Protein AF-A0A2P2IAF7-F1 (afdb_monomer)

Organism: NCBI:txid1518452

Solvent-accessible surface area (backbone atoms only — not comparable to full-atom values): 13213 Å² total; per-residue (Å²): 61,44,41,60,65,69,90,79,91,82,82,86,78,88,83,90,86,82,84,87,86,89,85,90,84,87,83,89,87,89,84,91,80,85,90,86,78,89,85,88,82,93,74,93,77,79,90,75,82,78,79,69,78,80,57,86,77,57,68,63,57,62,58,33,66,77,67,76,52,75,82,85,82,64,66,70,67,73,71,63,62,82,79,57,93,48,68,90,23,35,48,79,38,78,36,96,85,70,46,84,32,87,38,76,42,79,80,37,76,49,73,51,73,56,74,82,55,42,68,97,67,76,65,95,72,83,85,89,87,83,90,62,57,44,85,59,82,52,58,32,39,83,32,29,44,53,46,98,83,69,73,31,40,37,35,34,36,36,36,29,64,41,71,97,67,24,27,28,45,31,39,30,49,30,63,68,94,82,40,90,58,60,34,77,76,44,75,43,82,41,78,58,46,64,71,32,111

Structure (mmCIF, N/CA/C/O backbone):
data_AF-A0A2P2IAF7-F1
#
_entry.id   AF-A0A2P2IAF7-F1
#
loop_
_atom_site.group_PDB
_atom_site.id
_atom_site.type_symbol
_atom_site.label_atom_id
_atom_site.label_alt_id
_atom_site.label_comp_id
_atom_site.label_asym_id
_atom_site.label_entity_id
_atom_site.label_seq_id
_atom_site.pdbx_PDB_ins_code
_atom_site.Cartn_x
_atom_site.Cartn_y
_atom_site.Cartn_z
_atom_site.occupancy
_atom_site.B_iso_or_equiv
_atom_site.auth_seq_id
_atom_site.auth_comp_id
_atom_site.auth_asym_id
_atom_site.auth_atom_id
_atom_site.pdbx_PDB_model_num
ATOM 1 N N . MET A 1 1 ? 7.424 -7.779 -0.567 1.00 38.53 1 MET A N 1
ATOM 2 C CA . MET A 1 1 ? 6.513 -6.653 -0.299 1.00 38.53 1 MET A CA 1
ATOM 3 C C . MET A 1 1 ? 6.629 -6.288 1.162 1.00 38.53 1 MET A C 1
ATOM 5 O O . MET A 1 1 ? 6.253 -7.124 1.958 1.00 38.53 1 MET A O 1
ATOM 9 N N . LYS A 1 2 ? 7.240 -5.147 1.505 1.00 25.00 2 LYS A N 1
ATOM 10 C CA . LYS A 1 2 ? 7.490 -4.743 2.899 1.00 25.00 2 LYS A CA 1
ATOM 11 C C . LYS A 1 2 ? 6.385 -3.792 3.358 1.00 25.00 2 LYS A C 1
ATOM 13 O O . LYS A 1 2 ? 6.217 -2.734 2.761 1.00 25.00 2 LYS A O 1
ATOM 18 N N . PHE A 1 3 ? 5.675 -4.152 4.419 1.00 30.84 3 PHE A N 1
ATOM 19 C CA . PHE A 1 3 ? 4.911 -3.202 5.221 1.00 30.84 3 PHE A CA 1
ATOM 20 C C . PHE A 1 3 ? 5.805 -2.803 6.391 1.00 30.84 3 P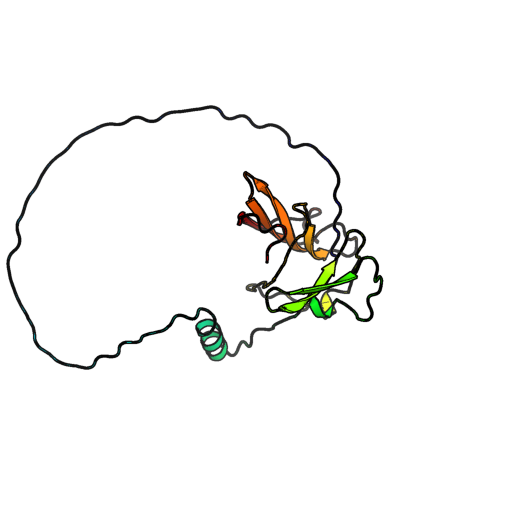HE A C 1
ATOM 22 O O . PHE A 1 3 ? 6.136 -3.639 7.224 1.00 30.84 3 PHE A O 1
ATOM 29 N N . GLN A 1 4 ? 6.258 -1.553 6.426 1.00 26.06 4 GLN A N 1
ATOM 30 C CA . GLN A 1 4 ? 6.946 -0.996 7.587 1.00 26.06 4 GLN A CA 1
ATOM 31 C C . GLN A 1 4 ? 6.105 0.170 8.093 1.00 26.06 4 GLN A C 1
ATOM 33 O O . GLN A 1 4 ? 5.994 1.197 7.429 1.00 26.06 4 GLN A O 1
ATOM 38 N N . VAL A 1 5 ? 5.497 -0.017 9.264 1.00 27.75 5 VAL A N 1
ATOM 39 C CA . VAL A 1 5 ? 4.946 1.076 10.065 1.00 27.75 5 VAL A CA 1
ATOM 40 C C . VAL A 1 5 ? 6.082 1.549 10.960 1.00 27.75 5 VAL A C 1
ATOM 42 O O . VAL A 1 5 ? 6.447 0.866 11.915 1.00 27.75 5 VAL A O 1
ATOM 45 N N . GLN A 1 6 ? 6.678 2.688 10.619 1.00 27.00 6 GLN A N 1
ATOM 46 C CA . GLN A 1 6 ? 7.620 3.381 11.489 1.00 27.00 6 GLN A CA 1
ATOM 47 C C . GLN A 1 6 ? 7.056 4.771 11.759 1.00 27.00 6 GLN A C 1
ATOM 49 O O . GLN A 1 6 ? 7.146 5.664 10.924 1.00 27.00 6 GLN A O 1
ATOM 54 N N . GLY A 1 7 ? 6.417 4.920 12.916 1.00 33.72 7 GLY A N 1
ATOM 55 C CA . GLY A 1 7 ? 6.108 6.228 13.472 1.00 33.72 7 GLY A CA 1
ATOM 56 C C . GLY A 1 7 ? 7.303 6.725 14.274 1.00 33.72 7 GLY A C 1
ATOM 57 O O . GLY A 1 7 ? 7.723 6.024 15.190 1.00 33.72 7 GLY A O 1
ATOM 58 N N . SER A 1 8 ? 7.826 7.901 13.917 1.00 30.00 8 SER A N 1
ATOM 59 C CA . SER A 1 8 ? 8.414 8.889 14.840 1.00 30.00 8 SER A CA 1
ATOM 60 C C . SER A 1 8 ? 9.016 10.079 14.073 1.00 30.00 8 SER A C 1
ATOM 62 O O . SER A 1 8 ? 9.917 9.886 13.260 1.00 30.00 8 SER A O 1
ATOM 64 N N . ASP A 1 9 ? 8.496 11.267 14.398 1.00 27.95 9 ASP A N 1
ATOM 65 C CA . ASP A 1 9 ? 9.131 12.589 14.551 1.00 27.95 9 ASP A CA 1
ATOM 66 C C . ASP A 1 9 ? 10.034 13.182 13.452 1.00 27.95 9 ASP A C 1
ATOM 68 O O . ASP A 1 9 ? 11.153 12.725 13.249 1.00 27.95 9 ASP A O 1
ATOM 72 N N . LEU A 1 10 ? 9.584 14.307 12.859 1.00 32.97 10 LEU A N 1
ATOM 73 C CA . LEU A 1 10 ? 10.341 15.564 12.642 1.00 32.97 10 LEU A CA 1
ATOM 74 C C . LEU A 1 10 ? 9.414 16.685 12.081 1.00 32.97 10 LEU A C 1
ATOM 76 O O . LEU A 1 10 ? 8.370 16.377 11.504 1.00 32.97 10 LEU A O 1
ATOM 80 N N . PRO A 1 11 ? 9.739 17.979 12.303 1.00 29.17 11 PRO A N 1
ATOM 81 C CA . PRO A 1 11 ? 8.788 19.093 12.288 1.00 29.17 11 PRO A CA 1
ATOM 82 C C . PRO A 1 11 ? 8.553 19.687 10.893 1.00 29.17 11 PRO A C 1
ATOM 84 O O . PRO A 1 11 ? 9.487 19.854 10.108 1.00 29.17 11 PRO A O 1
ATOM 87 N N . CYS A 1 12 ? 7.309 20.087 10.619 1.00 26.80 12 CYS A N 1
ATOM 88 C CA . CYS A 1 12 ? 6.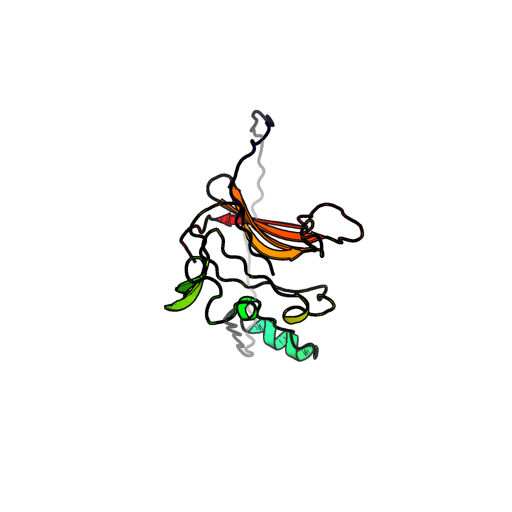963 20.881 9.442 1.00 26.80 12 CYS A CA 1
ATOM 89 C C . CYS A 1 12 ? 7.568 22.287 9.555 1.00 26.80 12 CYS A C 1
ATOM 91 O O . CYS A 1 12 ? 7.329 23.004 10.529 1.00 26.80 12 CYS A O 1
ATOM 93 N N . ALA A 1 13 ? 8.343 22.668 8.542 1.00 28.22 13 ALA A N 1
ATOM 94 C CA . ALA A 1 13 ? 8.801 24.029 8.337 1.00 28.22 13 ALA A CA 1
ATOM 95 C C . ALA A 1 13 ? 7.698 24.883 7.686 1.00 28.22 13 ALA A C 1
ATOM 97 O O . ALA A 1 13 ? 6.996 24.445 6.780 1.00 28.22 13 ALA A O 1
ATOM 98 N N . VAL A 1 14 ? 7.600 26.090 8.236 1.00 28.97 14 VAL A N 1
ATOM 99 C CA . VAL A 1 14 ? 7.005 27.356 7.789 1.00 28.97 14 VAL A CA 1
ATOM 100 C C . VAL A 1 14 ? 6.835 27.520 6.272 1.00 28.97 14 VAL A C 1
ATOM 102 O O . VAL A 1 14 ? 7.815 27.404 5.546 1.00 28.97 14 VAL A O 1
ATOM 105 N N . GLU A 1 15 ? 5.653 27.975 5.840 1.00 29.28 15 GLU A N 1
ATOM 106 C CA . GLU A 1 15 ? 5.563 29.032 4.823 1.00 29.28 15 GLU A CA 1
ATOM 107 C C . GLU A 1 15 ? 4.284 29.874 4.980 1.00 29.28 15 GLU A C 1
ATOM 109 O O . GLU A 1 15 ? 3.166 29.367 5.074 1.00 29.28 15 GLU A O 1
ATOM 114 N N . ASP A 1 16 ? 4.507 31.186 5.064 1.00 26.70 16 ASP A N 1
ATOM 115 C CA . ASP A 1 16 ? 3.534 32.268 5.137 1.00 26.70 16 ASP A CA 1
ATOM 116 C C . ASP A 1 16 ? 2.756 32.429 3.820 1.00 26.70 16 ASP A C 1
ATOM 118 O O . ASP A 1 16 ? 3.347 32.450 2.741 1.00 26.70 16 ASP A O 1
ATOM 122 N N . SER A 1 17 ? 1.451 32.712 3.891 1.00 27.80 17 SER A N 1
ATOM 123 C CA . SER A 1 17 ? 0.837 33.673 2.963 1.00 27.80 17 SER A CA 1
ATOM 124 C C . SER A 1 17 ? -0.483 34.232 3.481 1.00 27.80 17 SER A C 1
ATOM 126 O O . SER A 1 17 ? -1.422 33.526 3.841 1.00 27.80 17 SER A O 1
ATOM 128 N N . VAL A 1 18 ? -0.505 35.560 3.509 1.00 32.12 18 VAL A N 1
ATOM 129 C CA . VAL A 1 18 ? -1.528 36.450 4.044 1.00 32.12 18 VAL A CA 1
ATOM 130 C C . VAL A 1 18 ? -2.399 36.994 2.901 1.00 32.12 18 VAL A C 1
ATOM 132 O O . VAL A 1 18 ? -1.878 37.496 1.915 1.00 32.12 18 VAL A O 1
ATOM 135 N N . ALA A 1 19 ? -3.716 36.925 3.122 1.00 28.75 19 ALA A N 1
ATOM 136 C CA . ALA A 1 19 ? -4.804 37.856 2.769 1.00 28.75 19 ALA A CA 1
ATOM 137 C C . ALA A 1 19 ? -5.064 38.380 1.332 1.00 28.75 19 ALA A C 1
ATOM 139 O O . ALA A 1 19 ? -4.238 39.046 0.721 1.00 28.75 19 ALA A O 1
ATOM 140 N N . GLY A 1 20 ? -6.365 38.317 0.980 1.00 26.05 20 GLY A N 1
ATOM 141 C CA . GLY A 1 20 ? -7.144 39.379 0.303 1.00 26.05 20 GLY A CA 1
ATOM 142 C C . GLY A 1 20 ? -7.052 39.402 -1.233 1.00 26.05 20 GLY A C 1
ATOM 143 O O . GLY A 1 20 ? -6.013 39.104 -1.788 1.00 26.05 20 GLY A O 1
ATOM 144 N N . ILE A 1 21 ? -8.067 39.756 -2.034 1.00 32.53 21 ILE A N 1
ATOM 145 C CA . ILE A 1 21 ? -9.169 40.726 -1.893 1.00 32.53 21 ILE A CA 1
ATOM 146 C C . ILE A 1 21 ? -10.283 40.356 -2.910 1.00 32.53 21 ILE A C 1
ATOM 148 O O . ILE A 1 21 ? -9.987 39.947 -4.030 1.00 32.53 21 ILE A O 1
ATOM 152 N N . CYS A 1 22 ? -11.558 40.554 -2.544 1.00 28.44 22 CYS A N 1
ATOM 153 C CA . CYS A 1 22 ? -12.725 40.592 -3.447 1.00 28.44 22 CYS A CA 1
ATOM 154 C C . CYS A 1 22 ? -13.140 42.050 -3.744 1.00 28.44 22 CYS A C 1
ATOM 156 O O . CYS A 1 22 ? -13.135 42.858 -2.817 1.00 28.44 22 CYS A O 1
ATOM 158 N N . SER A 1 23 ? -13.562 42.355 -4.982 1.00 32.16 23 SER A N 1
ATOM 159 C CA . SER A 1 23 ? -14.607 43.337 -5.406 1.00 32.16 23 SER A CA 1
ATOM 160 C C . SER A 1 23 ? -14.525 43.508 -6.936 1.00 32.16 23 SER A C 1
ATOM 162 O O . SER A 1 23 ? -13.439 43.737 -7.454 1.00 32.16 23 SER A O 1
ATOM 164 N N . ASP A 1 24 ? -15.536 43.153 -7.734 1.00 30.17 24 ASP A N 1
ATOM 165 C CA . ASP A 1 24 ? -16.850 43.786 -7.993 1.00 30.17 24 ASP A CA 1
ATOM 166 C C . ASP A 1 24 ? -16.790 44.906 -9.051 1.00 30.17 24 ASP A C 1
ATOM 168 O O . ASP A 1 24 ? -16.155 45.926 -8.807 1.00 30.17 24 ASP A O 1
ATOM 172 N N . HIS A 1 25 ? -17.465 44.716 -10.199 1.00 33.44 25 HIS A N 1
ATOM 173 C CA . HIS A 1 25 ? -18.186 45.756 -10.962 1.00 33.44 25 HIS A CA 1
ATOM 174 C C . HIS A 1 25 ? -18.788 45.230 -12.287 1.00 33.44 25 HIS A C 1
ATOM 176 O O . HIS A 1 25 ? -18.071 44.903 -13.228 1.00 33.44 25 HIS A O 1
ATOM 182 N N . GLY A 1 26 ? -20.120 45.318 -12.408 1.00 28.97 26 GLY A N 1
ATOM 183 C CA . GLY A 1 26 ? -20.696 46.256 -13.382 1.00 28.97 26 GLY A CA 1
ATOM 184 C C . GLY A 1 26 ? -21.366 45.756 -14.681 1.00 28.97 26 GLY A C 1
ATOM 185 O O . GLY A 1 26 ? -20.714 45.564 -15.696 1.00 28.97 26 GLY A O 1
ATOM 186 N N . ILE A 1 27 ? -22.708 45.815 -14.663 1.00 36.50 27 ILE A N 1
ATOM 187 C CA . ILE A 1 27 ? -23.621 46.385 -15.691 1.00 36.50 27 ILE A CA 1
ATOM 188 C C . ILE A 1 27 ? -23.966 45.582 -16.979 1.00 36.50 27 ILE A C 1
ATOM 190 O O . ILE A 1 27 ? -23.289 45.633 -17.995 1.00 36.50 27 ILE A O 1
ATOM 194 N N . ASN A 1 28 ? -25.160 44.966 -16.941 1.00 29.64 28 ASN A N 1
ATOM 195 C CA . ASN A 1 28 ? -26.377 45.281 -1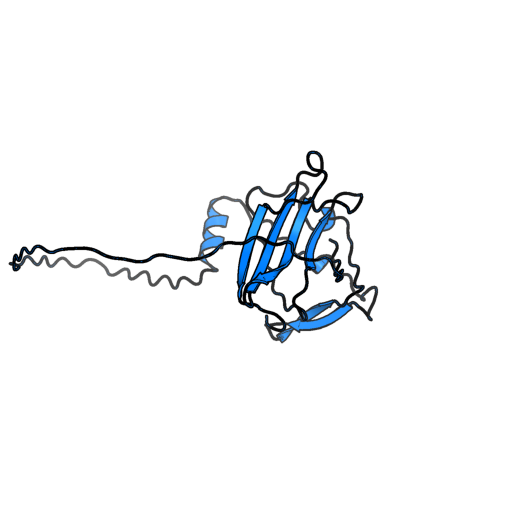7.729 1.00 29.64 28 ASN A CA 1
ATOM 196 C C . ASN A 1 28 ? -26.262 45.537 -19.259 1.00 29.64 28 ASN A C 1
ATOM 198 O O . ASN A 1 28 ? -25.784 46.592 -19.655 1.00 29.64 28 ASN A O 1
ATOM 202 N N . ASN A 1 29 ? -26.903 44.711 -20.109 1.00 33.19 29 ASN A N 1
ATOM 203 C CA . ASN A 1 29 ? -28.023 45.174 -20.954 1.00 33.19 29 ASN A CA 1
ATOM 204 C C . ASN A 1 29 ? -28.815 44.028 -21.624 1.00 33.19 29 ASN A C 1
ATOM 206 O O . ASN A 1 29 ? -28.302 42.990 -22.027 1.00 33.19 29 ASN A O 1
ATOM 210 N N . SER A 1 30 ? -30.104 44.304 -21.742 1.00 36.88 30 SER A N 1
ATOM 211 C CA . SER A 1 30 ? -31.234 43.542 -22.256 1.00 36.88 30 SER A CA 1
ATOM 212 C C . SER A 1 30 ? -31.209 43.159 -23.746 1.00 36.88 30 SER A C 1
ATOM 214 O O . SER A 1 30 ? -30.749 43.920 -24.593 1.00 36.88 30 SER A O 1
ATOM 216 N N . SER A 1 31 ? -31.868 42.040 -24.088 1.00 39.47 31 SER A N 1
ATOM 217 C CA . SER A 1 31 ? -32.717 41.934 -25.290 1.00 39.47 31 SER A CA 1
ATOM 218 C C . SER A 1 31 ? -33.668 40.734 -25.222 1.00 39.47 31 SER A C 1
ATOM 220 O O . SER A 1 31 ? -33.267 39.575 -25.271 1.00 39.47 31 SER A O 1
ATOM 222 N N . ARG A 1 32 ? -34.969 41.038 -25.128 1.00 40.34 32 ARG A N 1
ATOM 223 C CA . ARG A 1 32 ? -36.086 40.096 -25.278 1.00 40.34 32 ARG A CA 1
ATOM 224 C C . ARG A 1 32 ? -36.275 39.741 -26.758 1.00 40.34 32 ARG A C 1
ATOM 226 O O . ARG A 1 32 ? -36.428 40.648 -27.571 1.00 40.34 32 ARG A O 1
ATOM 233 N N . ARG A 1 33 ? -36.458 38.457 -27.085 1.00 40.69 33 ARG A N 1
ATOM 234 C CA . ARG A 1 33 ? -37.357 38.019 -28.173 1.00 40.69 33 ARG A CA 1
ATOM 235 C C . ARG A 1 33 ? -38.153 36.796 -27.712 1.00 40.69 33 ARG A C 1
ATOM 237 O O . ARG A 1 33 ? -37.586 35.828 -27.222 1.00 40.69 33 ARG A O 1
ATOM 244 N N . LYS A 1 34 ? -39.482 36.902 -27.813 1.00 40.66 34 LYS A N 1
ATOM 245 C CA . LYS A 1 34 ? -40.474 35.855 -27.511 1.00 40.66 34 LYS A CA 1
ATOM 246 C C . LYS A 1 34 ? -40.553 34.829 -28.664 1.00 40.66 34 LYS A C 1
ATOM 248 O O . LYS A 1 34 ? -40.170 35.175 -29.780 1.00 40.66 34 LYS A O 1
ATOM 253 N N . PRO A 1 35 ? -41.080 33.614 -28.416 1.00 42.62 35 PRO A N 1
ATOM 254 C CA . PRO A 1 35 ? -41.017 32.484 -29.339 1.00 42.62 35 PRO A CA 1
ATOM 255 C C . PRO A 1 35 ? -42.255 32.360 -30.246 1.00 42.62 35 PRO A C 1
ATOM 257 O O . PRO A 1 35 ? -43.355 32.776 -29.890 1.00 42.62 35 PRO A O 1
ATOM 260 N N . SER A 1 36 ? -42.070 31.707 -31.392 1.00 37.97 36 SER A N 1
ATOM 261 C CA . SER A 1 36 ? -43.106 31.143 -32.273 1.00 37.97 36 SER A CA 1
ATOM 262 C C . SER A 1 36 ? -42.407 30.129 -33.180 1.00 37.97 36 SER A C 1
ATOM 264 O O . SER A 1 36 ? -41.270 30.377 -33.559 1.00 37.97 36 SER A O 1
ATOM 266 N N . SER A 1 37 ? -42.961 29.038 -33.678 1.00 37.91 37 SER A N 1
ATOM 267 C CA . SER A 1 37 ? -44.186 28.271 -33.492 1.00 37.91 37 SER A CA 1
ATOM 268 C C . SER A 1 37 ? -43.936 27.032 -34.364 1.00 37.91 37 SER A C 1
ATOM 270 O O . SER A 1 37 ? -43.465 27.175 -35.489 1.00 37.91 37 SER A O 1
ATOM 272 N N . ASN A 1 38 ? -44.232 25.858 -33.812 1.00 33.94 38 ASN A N 1
ATOM 273 C CA . ASN A 1 38 ? -44.597 24.598 -34.461 1.00 33.94 38 ASN A CA 1
ATOM 274 C C . ASN A 1 38 ? -43.837 24.103 -35.703 1.00 33.94 38 ASN A C 1
ATOM 276 O O . ASN A 1 38 ? -43.974 24.648 -36.794 1.00 33.94 38 ASN A O 1
ATOM 280 N N . ARG A 1 39 ? -43.305 22.876 -35.588 1.00 39.06 39 ARG A N 1
ATOM 281 C CA . ARG A 1 39 ? -43.686 21.789 -36.505 1.00 39.06 39 ARG A CA 1
ATOM 282 C C . ARG A 1 39 ? -43.356 20.407 -35.940 1.00 39.06 39 ARG A C 1
ATOM 284 O O . ARG A 1 39 ? -42.209 20.067 -35.688 1.00 39.06 39 ARG A O 1
ATOM 291 N N . ILE A 1 40 ? -44.430 19.651 -35.746 1.00 48.34 40 ILE A N 1
ATOM 292 C CA . ILE A 1 40 ? -44.495 18.266 -35.294 1.00 48.34 40 ILE A CA 1
ATOM 293 C C . ILE A 1 40 ? -44.337 17.373 -36.532 1.00 48.34 40 ILE A C 1
ATOM 295 O O . ILE A 1 40 ? -45.084 17.549 -37.494 1.00 48.34 40 ILE A O 1
ATOM 299 N N . TYR A 1 41 ? -43.415 16.410 -36.500 1.00 44.16 41 TYR A N 1
ATOM 300 C CA . TYR A 1 41 ? -43.406 15.276 -37.425 1.00 44.16 41 TYR A CA 1
ATOM 301 C C . TYR A 1 41 ? -43.665 14.000 -36.624 1.00 44.16 41 TYR A C 1
ATOM 303 O O . TYR A 1 41 ? -42.879 13.625 -35.759 1.00 44.16 41 TYR A O 1
ATOM 311 N N . TRP A 1 42 ? -44.801 13.364 -36.905 1.00 40.19 42 TRP A N 1
ATOM 312 C CA . TRP A 1 42 ? -45.145 12.029 -36.433 1.00 40.19 42 TRP A CA 1
ATOM 313 C C . TRP A 1 42 ? -44.483 11.007 -37.356 1.00 40.19 42 TRP A C 1
ATOM 315 O O . TRP A 1 42 ? -44.829 10.915 -38.531 1.00 40.19 42 TRP A O 1
ATOM 325 N N . GLY A 1 43 ? -43.539 10.241 -36.821 1.00 37.03 43 GLY A N 1
ATOM 326 C CA . GLY A 1 43 ? -42.928 9.100 -37.490 1.00 37.03 43 GLY A CA 1
ATOM 327 C C . GLY A 1 43 ? -42.467 8.112 -36.433 1.00 37.03 43 GLY A C 1
ATOM 328 O O . GLY A 1 43 ? -41.398 8.272 -35.857 1.00 37.03 43 GLY A O 1
ATOM 329 N N . SER A 1 44 ? -43.318 7.132 -36.134 1.00 49.22 44 SER A N 1
ATOM 330 C CA . SER A 1 44 ? -42.975 5.989 -35.287 1.00 49.22 44 SER A CA 1
ATOM 331 C C . SER A 1 44 ? -41.798 5.224 -35.884 1.00 49.22 44 SER A C 1
ATOM 333 O O . SER A 1 44 ? -41.925 4.713 -36.993 1.00 49.22 44 SER A O 1
ATOM 335 N N . LEU A 1 45 ? -40.718 5.048 -35.123 1.00 42.19 45 LEU A N 1
ATOM 336 C CA . LEU A 1 45 ? -39.924 3.825 -35.197 1.00 42.19 45 LEU A CA 1
ATOM 337 C C . LEU A 1 45 ? -39.137 3.615 -33.895 1.00 42.19 45 LEU A C 1
ATOM 339 O O . LEU A 1 45 ? -38.228 4.370 -33.574 1.00 42.19 45 LEU A O 1
ATOM 343 N N . LEU A 1 46 ? -39.540 2.571 -33.172 1.00 41.00 46 LEU A N 1
ATOM 344 C CA . LEU A 1 46 ? -38.746 1.766 -32.241 1.00 41.00 46 LEU A CA 1
ATOM 345 C C . LEU A 1 46 ? -37.907 2.495 -31.178 1.00 41.00 46 LEU A C 1
ATOM 347 O O . LEU A 1 46 ? -36.726 2.791 -31.319 1.00 41.00 46 LEU A O 1
ATOM 351 N N . LEU A 1 47 ? -38.566 2.616 -30.030 1.00 38.50 47 LEU A N 1
ATOM 352 C CA . LEU A 1 47 ? -38.022 2.508 -28.684 1.00 38.50 47 LEU A CA 1
ATOM 353 C C . LEU A 1 47 ? -36.931 1.412 -28.587 1.00 38.50 47 LEU A C 1
ATOM 355 O O . LEU A 1 47 ? -37.249 0.231 -28.479 1.00 38.50 47 LEU A O 1
ATOM 359 N N . ILE A 1 48 ? -35.655 1.796 -28.555 1.00 41.75 48 ILE A N 1
ATOM 360 C CA . ILE A 1 48 ? -34.648 1.058 -27.782 1.00 41.75 48 ILE A CA 1
ATOM 361 C C . ILE A 1 48 ? -34.229 1.992 -26.658 1.00 41.75 48 ILE A C 1
ATOM 363 O O . ILE A 1 48 ? -33.300 2.788 -26.770 1.00 41.75 48 ILE A O 1
ATOM 367 N N . ILE A 1 49 ? -34.982 1.917 -25.564 1.00 42.34 49 ILE A N 1
ATOM 368 C CA . ILE A 1 49 ? -34.484 2.341 -24.267 1.00 42.34 49 ILE A CA 1
ATOM 369 C C . ILE A 1 49 ? -33.361 1.353 -23.926 1.00 42.34 49 ILE A C 1
ATOM 371 O O . ILE A 1 49 ? -33.616 0.265 -23.418 1.00 42.34 49 ILE A O 1
ATOM 375 N N . MET A 1 50 ? -32.115 1.715 -24.232 1.00 41.72 50 MET A N 1
ATOM 376 C CA . MET A 1 50 ? -30.969 1.145 -23.531 1.00 41.72 50 MET A CA 1
ATOM 377 C C . MET A 1 50 ? -30.977 1.774 -22.137 1.00 41.72 50 MET A C 1
ATOM 379 O O . MET A 1 50 ? -30.315 2.779 -21.886 1.00 41.72 50 MET A O 1
ATOM 383 N N . ILE A 1 51 ? -31.766 1.203 -21.224 1.00 47.62 51 ILE A N 1
ATOM 384 C CA . ILE A 1 51 ? -31.437 1.278 -19.800 1.00 47.62 51 ILE A CA 1
ATOM 385 C C . ILE A 1 51 ? -30.177 0.426 -19.657 1.00 47.62 51 ILE A C 1
ATOM 387 O O . ILE A 1 51 ? -30.230 -0.767 -19.380 1.00 47.62 51 ILE A O 1
ATOM 391 N N . GLY A 1 52 ? -29.029 1.039 -19.933 1.00 45.59 52 GLY A N 1
ATOM 392 C CA . GLY A 1 52 ? -27.776 0.584 -19.371 1.00 45.59 52 GLY A CA 1
ATOM 393 C C . GLY A 1 52 ? -27.812 1.004 -17.915 1.00 45.59 52 GLY A C 1
ATOM 394 O O . GLY A 1 52 ? -27.568 2.166 -17.594 1.00 45.59 52 GLY A O 1
ATOM 395 N N . THR A 1 53 ? -28.174 0.090 -17.019 1.00 46.06 53 THR A N 1
ATOM 396 C CA . THR A 1 53 ? -27.730 0.237 -15.637 1.00 46.06 53 THR A CA 1
ATOM 397 C C . THR A 1 53 ? -26.214 0.172 -15.701 1.00 46.06 53 THR A C 1
ATOM 399 O O . THR A 1 53 ? -25.656 -0.911 -15.866 1.00 46.06 53 THR A O 1
ATOM 402 N N . ALA A 1 54 ? -25.557 1.330 -15.642 1.00 46.03 54 ALA A N 1
ATOM 403 C CA . ALA A 1 54 ? -24.121 1.419 -15.460 1.00 46.03 54 ALA A CA 1
ATOM 404 C C . ALA A 1 54 ? -23.796 0.900 -14.054 1.00 46.03 54 ALA A C 1
ATOM 406 O O . ALA A 1 54 ? -23.543 1.656 -13.120 1.00 46.03 54 ALA A O 1
ATOM 407 N N . ASN A 1 55 ? -23.832 -0.419 -13.891 1.00 51.09 55 ASN A N 1
ATOM 408 C CA . ASN A 1 55 ? -23.023 -1.066 -12.887 1.00 51.09 55 ASN A CA 1
ATOM 409 C C . ASN A 1 55 ? -21.612 -0.986 -13.459 1.00 51.09 55 ASN A C 1
ATOM 411 O O . ASN A 1 55 ? -21.252 -1.762 -14.346 1.00 51.09 55 ASN A O 1
ATOM 415 N N . ALA A 1 56 ? -20.846 -0.001 -12.984 1.00 47.78 56 ALA A N 1
ATOM 416 C CA . ALA A 1 56 ? -19.499 0.364 -13.437 1.00 47.78 56 ALA A CA 1
ATOM 417 C C . ALA A 1 56 ? -18.452 -0.777 -13.374 1.00 47.78 56 ALA A C 1
ATOM 419 O O . ALA A 1 56 ? -17.269 -0.552 -13.597 1.00 47.78 56 ALA A O 1
ATOM 420 N N . THR A 1 57 ? -18.877 -2.002 -13.070 1.00 50.22 57 THR A N 1
ATOM 421 C CA . THR A 1 57 ? -18.073 -3.218 -12.979 1.00 50.22 57 THR A CA 1
ATOM 422 C C . THR A 1 57 ? -18.210 -4.140 -14.195 1.00 50.22 57 THR A C 1
ATOM 424 O O . THR A 1 57 ? -17.388 -5.036 -14.349 1.00 50.22 57 THR A O 1
ATOM 427 N N . THR A 1 58 ? -19.201 -3.941 -15.074 1.00 48.12 58 THR A N 1
ATOM 428 C CA . THR A 1 58 ? -19.468 -4.868 -16.200 1.00 48.12 58 THR A CA 1
ATOM 429 C C . THR A 1 58 ? -18.934 -4.399 -17.560 1.00 48.12 58 THR A C 1
ATOM 431 O O . THR A 1 58 ? -18.517 -5.234 -18.358 1.00 48.12 58 THR A O 1
ATOM 434 N N . ASP A 1 59 ? -18.807 -3.089 -17.793 1.00 49.66 59 ASP A N 1
ATOM 435 C CA . ASP A 1 59 ? -18.354 -2.539 -19.087 1.00 49.66 59 ASP A CA 1
ATOM 436 C C . ASP A 1 59 ? -16.844 -2.703 -19.360 1.00 49.66 59 ASP A C 1
ATOM 438 O O . ASP A 1 59 ? -16.405 -2.688 -20.509 1.00 49.66 59 ASP A O 1
ATOM 442 N N . LEU A 1 60 ? -16.018 -2.881 -18.323 1.00 55.25 60 LEU A N 1
ATOM 443 C CA . LEU A 1 60 ? -14.563 -3.017 -18.491 1.00 55.25 60 LEU A CA 1
ATOM 444 C C . LEU A 1 60 ? -14.151 -4.421 -18.962 1.00 55.25 60 LEU A C 1
ATOM 446 O O . LEU A 1 60 ? -13.174 -4.566 -19.698 1.00 55.25 60 LEU A O 1
ATOM 450 N N . GLN A 1 61 ? -14.918 -5.446 -18.586 1.00 54.16 61 GLN A N 1
ATOM 451 C CA . GLN A 1 61 ? -14.633 -6.838 -18.940 1.00 54.16 61 GLN A CA 1
ATOM 452 C C . GLN A 1 61 ? -14.939 -7.125 -20.421 1.00 54.16 61 GLN A C 1
ATOM 454 O O . GLN A 1 61 ? -14.209 -7.870 -21.076 1.00 54.16 61 GLN A O 1
ATOM 459 N N . GLU A 1 62 ? -15.987 -6.507 -20.975 1.00 52.31 62 GLU A N 1
ATOM 460 C CA . GLU A 1 62 ? -16.397 -6.705 -22.373 1.00 52.31 62 GLU A CA 1
ATOM 461 C C . GLU A 1 62 ? -15.466 -5.978 -23.363 1.00 52.31 62 GLU A C 1
ATOM 463 O O . GLU A 1 62 ? -15.186 -6.483 -24.451 1.00 52.31 62 GLU A O 1
ATOM 468 N N . LEU A 1 63 ? -14.863 -4.857 -22.943 1.00 52.44 63 LEU A N 1
ATOM 469 C CA . LEU A 1 63 ? -13.793 -4.184 -23.690 1.00 52.44 63 LEU A CA 1
ATOM 470 C C . LEU A 1 63 ? -12.471 -4.974 -23.680 1.00 52.44 63 LEU A C 1
ATOM 472 O O . LEU A 1 63 ? -11.757 -4.981 -24.685 1.00 52.44 63 LEU A O 1
ATOM 476 N N . ALA A 1 64 ? -12.148 -5.675 -22.587 1.00 53.06 64 ALA A N 1
ATOM 477 C CA . ALA A 1 64 ? -10.947 -6.511 -22.499 1.00 53.06 64 ALA A CA 1
ATOM 478 C C . ALA A 1 64 ? -11.018 -7.723 -23.449 1.00 53.06 64 ALA A C 1
ATOM 480 O O . ALA A 1 64 ? -10.050 -8.026 -24.153 1.00 53.06 64 ALA A O 1
ATOM 481 N N . LEU A 1 65 ? -12.194 -8.350 -23.568 1.00 53.09 65 LEU A N 1
ATOM 482 C CA . LEU A 1 65 ? -12.406 -9.507 -24.444 1.00 53.09 65 LEU A CA 1
ATOM 483 C C . LEU A 1 65 ? -12.276 -9.168 -25.944 1.00 53.09 65 LEU A C 1
ATOM 485 O O . LEU A 1 65 ? -11.890 -10.025 -26.737 1.00 53.09 65 LEU A O 1
ATOM 489 N N . GLY A 1 66 ? -12.530 -7.913 -26.335 1.00 54.88 66 GLY A N 1
ATOM 490 C CA . GLY A 1 66 ? -12.384 -7.434 -27.717 1.00 54.88 66 GLY A CA 1
ATOM 491 C C . GLY A 1 66 ? -10.937 -7.190 -28.171 1.00 54.88 66 GLY A C 1
ATOM 492 O O . GLY A 1 66 ? -10.684 -7.072 -29.369 1.00 54.88 66 GLY A O 1
ATOM 493 N N . THR A 1 67 ? -9.978 -7.134 -27.240 1.00 60.16 67 THR A N 1
ATOM 494 C CA . THR A 1 67 ? -8.554 -6.875 -27.541 1.00 60.16 67 THR A CA 1
ATOM 495 C C . THR A 1 67 ? -7.676 -8.125 -27.485 1.00 60.16 67 THR A C 1
ATOM 497 O O . THR A 1 67 ? -6.505 -8.068 -27.857 1.00 60.16 67 THR A O 1
ATOM 500 N N . GLY A 1 68 ? -8.212 -9.256 -27.011 1.00 54.97 68 GLY A N 1
ATOM 501 C CA . GLY A 1 68 ? -7.428 -10.466 -26.739 1.00 54.97 68 GLY A CA 1
ATOM 502 C C . GLY A 1 68 ? -6.422 -10.314 -25.588 1.00 54.97 68 GLY A C 1
ATOM 503 O O . GLY A 1 68 ? -5.656 -11.241 -25.331 1.00 54.97 68 GLY A O 1
ATOM 504 N N . ILE A 1 69 ? -6.416 -9.173 -24.889 1.00 56.09 69 ILE A N 1
ATOM 505 C CA . ILE A 1 69 ? -5.611 -8.936 -23.691 1.00 56.09 69 ILE A CA 1
ATOM 506 C C . ILE A 1 69 ? -6.457 -9.361 -22.492 1.00 56.09 69 ILE A C 1
ATOM 508 O O . ILE A 1 69 ? -7.350 -8.634 -22.063 1.00 56.09 69 ILE A O 1
ATOM 512 N N . ILE A 1 70 ? -6.189 -10.550 -21.956 1.00 60.56 70 ILE A N 1
ATOM 513 C CA . ILE A 1 70 ? -6.724 -10.935 -20.647 1.00 60.56 70 ILE A CA 1
ATOM 514 C C . ILE A 1 70 ? -5.957 -10.119 -19.593 1.00 60.56 70 ILE A C 1
ATOM 516 O O . ILE A 1 70 ? -4.724 -10.175 -19.599 1.00 60.56 70 ILE A O 1
ATOM 520 N N . PRO A 1 71 ? -6.637 -9.350 -18.721 1.00 63.97 71 PRO A N 1
ATOM 521 C CA . PRO A 1 71 ? -5.983 -8.656 -17.619 1.00 63.97 71 PRO A CA 1
ATOM 522 C C . PRO A 1 71 ? -5.215 -9.656 -16.752 1.00 63.97 71 PRO A C 1
ATOM 524 O O . PRO A 1 71 ? -5.755 -10.682 -16.335 1.00 63.97 71 PRO A O 1
ATOM 527 N N . GLU A 1 72 ? -3.931 -9.388 -16.521 1.00 79.62 72 GLU A N 1
ATOM 528 C CA . GLU A 1 72 ? -3.115 -10.189 -15.615 1.00 79.62 72 GLU A CA 1
ATOM 529 C C . GLU A 1 72 ? -3.391 -9.738 -14.179 1.00 79.62 72 GLU A C 1
ATOM 531 O O . GLU A 1 72 ? -2.718 -8.854 -13.647 1.00 79.62 72 GLU A O 1
ATOM 536 N N . ASP A 1 73 ? -4.400 -10.344 -13.560 1.00 84.50 73 ASP A N 1
ATOM 537 C CA . ASP A 1 73 ? -4.715 -10.086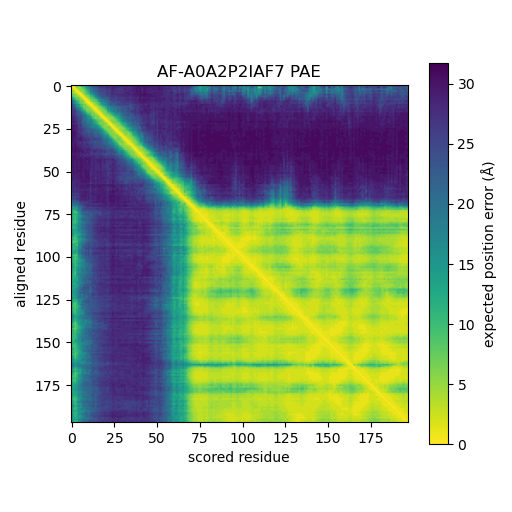 -12.161 1.00 84.50 73 ASP A CA 1
ATOM 538 C C . ASP A 1 73 ? -3.682 -10.768 -11.252 1.00 84.50 73 ASP A C 1
ATOM 540 O O . ASP A 1 73 ? -3.262 -11.915 -11.465 1.00 84.50 73 ASP A O 1
ATOM 544 N N . ARG A 1 74 ? -3.227 -10.030 -10.238 1.00 87.62 74 ARG A N 1
ATOM 545 C CA . ARG A 1 74 ? -2.235 -10.478 -9.258 1.00 87.62 74 ARG A CA 1
ATOM 546 C C . ARG A 1 74 ? -2.705 -10.112 -7.860 1.00 87.62 74 ARG A C 1
ATOM 548 O O . ARG A 1 74 ? -2.839 -8.930 -7.548 1.00 87.62 74 ARG A O 1
ATOM 555 N N . ASP A 1 75 ? -2.931 -11.124 -7.028 1.00 89.81 75 ASP A N 1
ATOM 556 C CA . ASP A 1 75 ? -3.306 -10.927 -5.632 1.00 89.81 75 ASP A CA 1
ATOM 557 C C . ASP A 1 75 ? -2.055 -10.834 -4.748 1.00 89.81 75 ASP A C 1
ATOM 559 O O . ASP A 1 75 ? -1.302 -11.790 -4.567 1.00 89.81 75 ASP A O 1
ATOM 563 N N . LEU A 1 76 ? -1.821 -9.651 -4.183 1.00 91.44 76 LEU A N 1
ATOM 564 C CA . LEU A 1 76 ? -0.681 -9.407 -3.301 1.00 91.44 76 LEU A CA 1
ATOM 565 C C . LEU A 1 76 ? -0.878 -9.988 -1.893 1.00 91.44 76 LEU A C 1
ATOM 567 O O . LEU A 1 76 ? 0.094 -10.079 -1.139 1.00 91.44 76 LEU A O 1
ATOM 571 N N . LEU A 1 77 ? -2.099 -10.393 -1.528 1.00 90.38 77 LEU A N 1
ATOM 572 C CA . LEU A 1 77 ? -2.372 -11.059 -0.255 1.00 90.38 77 LEU A CA 1
ATOM 573 C C . LEU A 1 77 ? -1.815 -12.484 -0.215 1.00 90.38 77 LEU A C 1
ATOM 575 O O . LEU A 1 77 ? -1.549 -12.986 0.875 1.00 90.38 77 LEU A O 1
ATOM 579 N N . GLU A 1 78 ? -1.523 -13.100 -1.366 1.00 89.12 78 GLU A N 1
ATOM 580 C CA . GLU A 1 78 ? -0.822 -14.392 -1.441 1.00 89.12 78 GLU A CA 1
ATOM 581 C C . GLU A 1 78 ? 0.583 -14.344 -0.812 1.00 89.12 78 GLU A C 1
ATOM 583 O O . GLU A 1 78 ? 1.145 -15.374 -0.438 1.00 89.12 78 GLU A O 1
ATOM 588 N N . ALA A 1 79 ? 1.153 -13.145 -0.642 1.00 88.44 79 ALA A N 1
ATOM 589 C CA . ALA A 1 79 ? 2.405 -12.951 0.080 1.00 88.44 79 ALA A CA 1
ATOM 590 C C . ALA A 1 79 ? 2.268 -13.159 1.598 1.00 88.44 79 ALA A C 1
ATOM 592 O O . ALA A 1 79 ? 3.270 -13.165 2.307 1.00 88.44 79 ALA A O 1
ATOM 593 N N . ILE A 1 80 ? 1.057 -13.296 2.132 1.00 90.00 80 ILE A N 1
ATOM 594 C CA . ILE A 1 80 ? 0.832 -13.541 3.553 1.00 90.00 80 ILE A CA 1
ATOM 595 C C . ILE A 1 80 ? 0.778 -15.052 3.760 1.00 90.00 80 ILE A C 1
ATOM 597 O O . ILE A 1 80 ? -0.162 -15.730 3.351 1.00 90.00 80 ILE A O 1
ATOM 601 N N . THR A 1 81 ? 1.807 -15.595 4.406 1.00 88.44 81 THR A N 1
ATOM 602 C CA . THR A 1 81 ? 1.903 -17.038 4.649 1.00 88.44 81 THR A CA 1
ATOM 603 C C . THR A 1 81 ? 1.162 -17.445 5.921 1.00 88.44 81 THR A C 1
ATOM 605 O O . THR A 1 81 ? 1.157 -16.726 6.922 1.00 88.44 81 THR A O 1
ATOM 608 N N . MET A 1 82 ? 0.521 -18.617 5.870 1.00 88.69 82 MET A N 1
ATOM 609 C CA . MET A 1 82 ? -0.146 -19.240 7.012 1.00 88.69 82 MET A CA 1
ATOM 610 C C . MET A 1 82 ? 0.531 -20.569 7.375 1.00 88.69 82 MET A C 1
ATOM 612 O O . MET A 1 82 ? 0.852 -21.341 6.467 1.00 88.69 82 MET A O 1
ATOM 616 N N . PRO A 1 83 ? 0.702 -20.882 8.674 1.00 89.62 83 PRO A N 1
ATOM 617 C CA . PRO A 1 83 ? 0.355 -20.057 9.841 1.00 89.62 83 PRO A CA 1
ATOM 618 C C . PRO A 1 83 ? 1.196 -18.772 9.923 1.00 89.62 83 PRO A C 1
ATOM 620 O O . PRO A 1 83 ? 2.299 -18.730 9.385 1.00 89.62 83 PRO A O 1
ATOM 623 N N . PHE A 1 84 ? 0.674 -17.730 10.583 1.00 91.38 84 PHE A N 1
ATOM 624 C CA . PHE A 1 84 ? 1.388 -16.456 10.704 1.00 91.38 84 PHE A CA 1
ATOM 625 C C . PHE A 1 84 ? 2.754 -16.650 11.362 1.00 91.38 84 PHE A C 1
ATOM 627 O O . PHE A 1 84 ? 2.851 -17.265 12.426 1.00 91.38 84 PHE A O 1
ATOM 634 N N . THR A 1 85 ? 3.791 -16.065 10.761 1.00 86.38 85 THR A N 1
ATOM 635 C CA . THR A 1 85 ? 5.160 -16.102 11.298 1.00 86.38 85 THR A CA 1
ATOM 636 C C . THR A 1 85 ? 5.236 -15.494 12.697 1.00 86.38 85 THR A C 1
ATOM 638 O O . THR A 1 85 ? 5.986 -15.977 13.541 1.00 86.38 85 THR A O 1
ATOM 641 N N . ASP A 1 86 ? 4.449 -14.444 12.945 1.00 90.44 86 ASP A N 1
ATOM 642 C CA . ASP A 1 86 ? 4.344 -13.794 14.249 1.00 90.44 86 ASP A CA 1
ATOM 643 C C . ASP A 1 86 ? 2.874 -13.478 14.590 1.00 90.44 86 ASP A C 1
ATOM 645 O O . ASP A 1 86 ? 2.351 -12.435 14.185 1.00 90.44 86 ASP A O 1
ATOM 649 N N . PRO A 1 87 ? 2.203 -14.348 15.366 1.00 90.56 87 PRO A N 1
ATOM 650 C CA . PRO A 1 87 ? 0.814 -14.152 15.782 1.00 90.56 87 PRO A CA 1
ATOM 651 C C . PRO A 1 87 ? 0.579 -12.933 16.689 1.00 90.56 87 PRO A C 1
ATOM 653 O O . PRO A 1 87 ? -0.568 -12.555 16.923 1.00 90.56 87 PRO A O 1
ATOM 656 N N . SER A 1 88 ? 1.635 -12.323 17.244 1.00 92.06 88 SER A N 1
ATOM 657 C CA . SER A 1 88 ? 1.502 -11.114 18.069 1.00 92.06 88 SER A CA 1
ATOM 658 C C . SER A 1 88 ? 1.324 -9.849 17.224 1.00 92.06 88 SER A C 1
ATOM 660 O O . SER A 1 88 ? 0.705 -8.876 17.672 1.00 92.06 88 SER A O 1
ATOM 662 N N . THR A 1 89 ? 1.820 -9.882 15.982 1.00 93.00 89 THR A N 1
ATOM 663 C CA . THR A 1 89 ? 1.768 -8.763 15.038 1.00 93.00 89 THR A CA 1
ATOM 664 C C . THR A 1 89 ? 0.873 -9.021 13.829 1.00 93.00 89 THR A C 1
ATOM 666 O O . THR A 1 89 ? 0.459 -8.057 13.185 1.00 93.00 89 THR A O 1
ATOM 669 N N . GLN A 1 90 ? 0.527 -10.279 13.547 1.00 94.31 90 GLN A N 1
ATOM 670 C CA . GLN A 1 90 ? -0.315 -10.711 12.428 1.00 94.31 90 GLN A CA 1
ATOM 671 C C . GLN A 1 90 ? -1.491 -11.542 12.950 1.00 94.31 90 GLN A C 1
ATOM 673 O O . GLN A 1 90 ? -1.305 -12.490 13.711 1.00 94.31 90 GLN A O 1
ATOM 678 N N . TYR A 1 91 ? -2.710 -11.180 12.569 1.00 94.12 91 TYR A N 1
ATOM 679 C CA . TYR A 1 91 ? -3.931 -11.829 13.052 1.00 94.12 91 TYR A CA 1
ATOM 680 C C . TYR A 1 91 ? -5.073 -11.652 12.054 1.00 94.12 91 TYR A C 1
ATOM 682 O O . TYR A 1 91 ? -4.980 -10.858 11.123 1.00 94.12 91 TYR A O 1
ATOM 690 N N . PHE A 1 92 ? -6.172 -12.375 12.253 1.00 93.69 92 PHE A N 1
ATOM 691 C CA . PHE A 1 92 ? -7.396 -12.151 11.487 1.00 93.69 92 PHE A CA 1
ATOM 692 C C . PHE A 1 92 ? -8.278 -11.087 12.140 1.00 93.69 92 PHE A C 1
ATOM 694 O O . PHE A 1 92 ? -8.413 -11.033 13.362 1.00 93.69 92 PHE A O 1
ATOM 701 N N . VAL A 1 93 ? -8.914 -10.270 11.307 1.00 94.38 93 VAL A N 1
ATOM 702 C CA . VAL A 1 93 ? -9.977 -9.323 11.664 1.00 94.38 93 VAL A CA 1
ATOM 703 C C . VAL A 1 93 ? -11.200 -9.568 10.785 1.00 94.38 93 VAL A C 1
ATOM 705 O O . VAL A 1 93 ? -11.133 -10.319 9.818 1.00 94.38 93 VAL A O 1
ATOM 708 N N . THR A 1 94 ? -12.329 -8.943 11.102 1.00 93.94 94 THR A N 1
ATOM 709 C CA . THR A 1 94 ? -13.526 -8.998 10.253 1.00 93.94 94 THR A CA 1
ATOM 710 C C . THR A 1 94 ? -13.451 -7.928 9.161 1.00 93.94 94 THR A C 1
ATOM 712 O O . THR A 1 94 ? -13.272 -6.747 9.469 1.00 93.94 94 THR A O 1
ATOM 715 N N . GLY A 1 95 ? -13.573 -8.357 7.906 1.00 92.62 95 GLY A N 1
ATOM 716 C CA . GLY A 1 95 ? -13.614 -7.561 6.681 1.00 92.62 95 GLY A CA 1
ATOM 717 C C . GLY A 1 95 ? -14.879 -6.713 6.533 1.00 92.62 95 GLY A C 1
ATOM 718 O O . GLY A 1 95 ? -15.838 -6.862 7.295 1.00 92.62 95 GLY A O 1
ATOM 719 N N . PHE A 1 96 ? -14.892 -5.823 5.535 1.00 91.06 96 PHE A N 1
ATOM 720 C CA . PHE A 1 96 ? -16.055 -4.978 5.214 1.00 91.06 96 PHE A CA 1
ATOM 721 C C . PHE A 1 96 ? -17.272 -5.783 4.733 1.00 91.06 96 PHE A C 1
ATOM 723 O O . PHE A 1 96 ? -18.408 -5.328 4.833 1.00 91.06 96 PHE A O 1
ATOM 730 N N . ASP A 1 97 ? -17.021 -6.983 4.228 1.00 91.94 97 ASP A N 1
ATOM 731 C CA . ASP A 1 97 ? -17.976 -7.960 3.714 1.00 91.94 97 ASP A CA 1
ATOM 732 C C . ASP A 1 97 ? -18.391 -9.009 4.765 1.00 91.94 97 ASP A C 1
ATOM 734 O O . ASP A 1 97 ? -19.220 -9.875 4.489 1.00 91.94 97 ASP A O 1
ATOM 738 N N . GLY A 1 98 ? -17.830 -8.938 5.977 1.00 91.88 98 GLY A N 1
ATOM 739 C CA . GLY A 1 98 ? -18.053 -9.908 7.049 1.00 91.88 98 GLY A CA 1
ATOM 740 C C . GLY A 1 98 ? -17.160 -11.153 6.987 1.00 91.88 98 GLY A C 1
ATOM 741 O O . GLY A 1 98 ? -17.216 -11.969 7.909 1.00 91.88 98 GLY A O 1
ATOM 742 N N . PHE A 1 99 ? -16.312 -11.296 5.965 1.00 92.88 99 PHE A N 1
ATOM 743 C CA . PHE A 1 99 ? -15.342 -12.388 5.858 1.00 92.88 99 P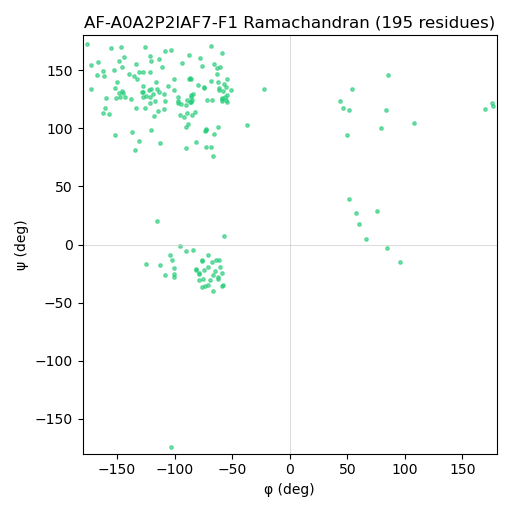HE A CA 1
ATOM 744 C C . PHE A 1 99 ? -14.019 -12.035 6.559 1.00 92.88 99 PHE A C 1
ATOM 746 O O . PHE A 1 99 ? -13.784 -10.873 6.890 1.00 92.88 99 PHE A O 1
ATOM 753 N N . PRO A 1 100 ? -13.142 -13.008 6.868 1.00 93.19 100 PRO A N 1
ATOM 754 C CA . PRO A 1 100 ? -11.848 -12.713 7.477 1.00 93.19 100 PRO A CA 1
ATOM 755 C C . PRO A 1 100 ? -10.965 -11.829 6.586 1.00 93.19 100 PRO A C 1
ATOM 757 O O . PRO A 1 100 ? -10.786 -12.104 5.404 1.00 93.19 100 PRO A O 1
ATOM 760 N N . ALA A 1 101 ? -10.353 -10.814 7.186 1.00 94.25 101 ALA A N 1
ATOM 761 C CA . ALA A 1 101 ? -9.316 -9.977 6.596 1.00 94.25 101 ALA A CA 1
ATOM 762 C C . ALA A 1 101 ? -8.037 -10.039 7.445 1.00 94.25 101 ALA A C 1
ATOM 764 O O . ALA A 1 101 ? -8.063 -10.440 8.613 1.00 94.25 101 ALA A O 1
ATOM 765 N N . PHE A 1 102 ? -6.906 -9.637 6.871 1.00 94.38 102 PHE A N 1
ATOM 766 C CA . PHE A 1 102 ? -5.625 -9.631 7.575 1.00 94.38 102 PHE A CA 1
ATOM 767 C C . PHE A 1 102 ? -5.445 -8.353 8.400 1.00 94.38 102 PHE A C 1
ATOM 769 O O . PHE A 1 102 ? -5.613 -7.240 7.907 1.00 94.38 102 PHE A O 1
ATOM 776 N N . GLY A 1 103 ? -5.097 -8.527 9.671 1.00 93.62 103 GLY A N 1
ATOM 777 C CA . GLY A 1 103 ? -4.741 -7.470 10.604 1.00 93.62 103 GLY A CA 1
ATOM 778 C C . GLY A 1 103 ? -3.238 -7.440 10.854 1.00 93.62 103 GLY A C 1
ATOM 779 O O . GLY A 1 103 ? -2.614 -8.481 11.074 1.00 93.62 103 GLY A O 1
ATOM 780 N N . PHE A 1 104 ? -2.674 -6.231 10.866 1.00 92.81 104 PHE A N 1
ATOM 781 C CA . PHE A 1 104 ? -1.257 -5.993 11.123 1.00 92.81 104 PHE A CA 1
ATOM 782 C C . PHE A 1 104 ? -1.074 -4.964 12.233 1.00 92.81 104 PHE A C 1
ATOM 784 O O . PHE A 1 104 ? -1.720 -3.917 12.242 1.00 92.81 104 PHE A O 1
ATOM 791 N N . ARG A 1 105 ? -0.149 -5.244 13.149 1.00 90.81 105 ARG A N 1
ATOM 792 C CA . ARG A 1 105 ? 0.327 -4.299 14.168 1.00 90.81 105 ARG A CA 1
ATOM 793 C C . ARG A 1 105 ? 1.741 -3.834 13.860 1.00 90.81 105 ARG A C 1
ATOM 795 O O . ARG A 1 105 ? 2.452 -4.423 13.046 1.00 90.81 105 ARG A O 1
ATOM 802 N N . ALA A 1 106 ? 2.160 -2.779 14.555 1.00 88.25 106 ALA A N 1
ATOM 803 C CA . ALA A 1 106 ? 3.552 -2.351 14.553 1.00 88.25 106 ALA A CA 1
ATOM 804 C C . ALA A 1 106 ? 4.475 -3.543 14.867 1.00 88.25 106 ALA A C 1
ATOM 806 O O . ALA A 1 106 ? 4.209 -4.309 15.791 1.00 88.25 106 ALA A O 1
ATOM 807 N N . GLY A 1 107 ? 5.532 -3.705 14.073 1.00 86.25 107 GLY A N 1
ATOM 808 C CA . GLY A 1 107 ? 6.436 -4.858 14.140 1.00 86.25 107 GLY A CA 1
ATOM 809 C C . GLY A 1 107 ? 6.125 -5.980 13.144 1.00 86.25 107 GLY A C 1
ATOM 810 O O . GLY A 1 107 ? 7.008 -6.797 12.892 1.00 86.25 107 GLY A O 1
ATOM 811 N N . ALA A 1 108 ? 4.942 -5.998 12.515 1.00 88.38 108 ALA A N 1
ATOM 812 C CA . ALA A 1 108 ? 4.656 -6.942 11.436 1.00 88.38 108 ALA A CA 1
ATOM 813 C C . ALA A 1 108 ? 5.659 -6.749 10.287 1.00 88.38 108 ALA A C 1
ATOM 815 O O . ALA A 1 108 ? 5.814 -5.648 9.760 1.00 88.38 108 ALA A O 1
ATOM 816 N N . ASN A 1 109 ? 6.344 -7.827 9.902 1.00 86.81 109 ASN A N 1
ATOM 817 C CA . ASN A 1 109 ? 7.363 -7.806 8.859 1.00 86.81 109 ASN A CA 1
ATOM 818 C C . ASN A 1 109 ? 7.116 -8.940 7.864 1.00 86.81 109 ASN A C 1
ATOM 820 O O . ASN A 1 109 ? 7.632 -10.047 8.006 1.00 86.81 109 ASN A O 1
ATOM 824 N N . ILE A 1 110 ? 6.313 -8.642 6.850 1.00 89.38 110 ILE A N 1
ATOM 825 C CA . ILE A 1 110 ? 6.043 -9.546 5.733 1.00 89.38 110 ILE A CA 1
ATOM 826 C C . ILE A 1 110 ? 6.979 -9.129 4.612 1.00 89.38 110 ILE A C 1
ATOM 828 O O . ILE A 1 110 ? 7.065 -7.944 4.302 1.00 89.38 110 ILE A O 1
ATOM 832 N N . LYS A 1 111 ? 7.746 -10.072 4.061 1.00 88.69 111 LYS A N 1
ATOM 833 C CA . LYS A 1 111 ? 8.722 -9.815 2.999 1.00 88.69 111 LYS A CA 1
ATOM 834 C C . LYS A 1 111 ? 8.839 -11.032 2.106 1.00 88.69 111 LYS A C 1
ATOM 836 O O . LYS A 1 111 ? 9.094 -12.134 2.568 1.00 88.69 111 LYS A O 1
ATOM 841 N N . HIS A 1 112 ? 8.749 -10.777 0.809 1.00 89.94 112 HIS A N 1
ATOM 842 C CA . HIS A 1 112 ? 8.940 -11.780 -0.222 1.00 89.94 112 HIS A CA 1
ATOM 843 C C . HIS A 1 112 ? 9.590 -11.155 -1.457 1.00 89.94 112 HIS A C 1
ATOM 845 O O . HIS A 1 112 ? 9.373 -9.954 -1.700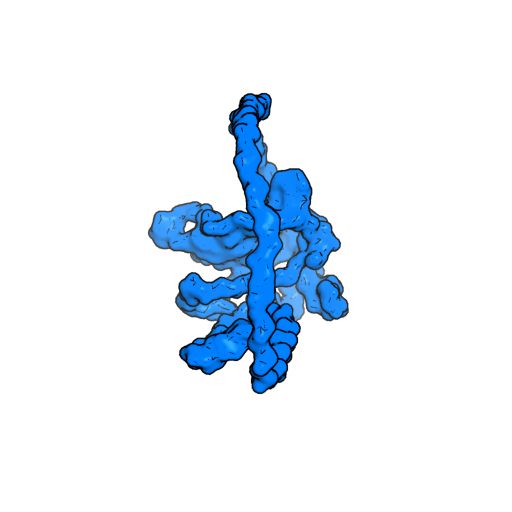 1.00 89.94 112 HIS A O 1
ATOM 851 N N . PRO A 1 113 ? 10.335 -11.953 -2.247 1.00 89.81 113 PRO A N 1
ATOM 852 C CA . PRO A 1 113 ? 10.774 -11.561 -3.578 1.00 89.81 113 PRO A CA 1
ATOM 853 C C . PRO A 1 113 ? 9.570 -11.142 -4.427 1.00 89.81 113 PRO A C 1
ATOM 855 O O . PRO A 1 113 ? 8.631 -11.914 -4.603 1.00 89.81 113 PRO A O 1
ATOM 858 N N . PHE A 1 114 ? 9.587 -9.916 -4.953 1.00 86.94 114 PHE A N 1
ATOM 859 C CA . PHE A 1 114 ? 8.426 -9.359 -5.660 1.00 86.94 114 PHE A CA 1
ATOM 860 C C . PHE A 1 114 ? 8.059 -10.155 -6.924 1.00 86.94 114 PHE A C 1
ATOM 862 O O . PHE A 1 114 ? 6.886 -10.229 -7.267 1.00 86.94 114 PHE A O 1
ATOM 869 N N . ARG A 1 115 ? 9.042 -10.812 -7.561 1.00 87.00 115 ARG A N 1
ATOM 870 C CA . ARG A 1 115 ? 8.865 -11.648 -8.764 1.00 87.00 115 ARG A CA 1
ATOM 871 C C . ARG A 1 115 ? 7.933 -12.850 -8.572 1.00 87.00 115 ARG A C 1
ATOM 873 O O . ARG A 1 115 ? 7.575 -13.481 -9.554 1.00 87.00 115 ARG A O 1
ATOM 880 N N . LEU A 1 116 ? 7.591 -13.196 -7.330 1.00 89.12 116 LEU A N 1
ATOM 881 C CA . LEU A 1 116 ? 6.622 -14.256 -7.047 1.00 89.12 116 LEU A CA 1
ATOM 882 C C . LEU A 1 116 ? 5.171 -13.789 -7.229 1.00 89.12 116 LEU A C 1
ATOM 884 O O . LEU A 1 116 ? 4.312 -14.620 -7.483 1.00 89.12 116 LEU A O 1
ATOM 888 N N . PHE A 1 117 ? 4.910 -12.483 -7.112 1.00 87.81 117 PHE A N 1
ATOM 889 C CA . PHE A 1 117 ? 3.553 -11.917 -7.077 1.00 87.81 117 PHE A CA 1
ATOM 890 C C . PHE A 1 117 ? 3.319 -10.836 -8.131 1.00 87.81 117 PHE A C 1
ATOM 892 O O . PHE A 1 117 ? 2.183 -10.474 -8.402 1.00 87.81 117 PHE A O 1
ATOM 899 N N . LEU A 1 118 ? 4.380 -10.287 -8.717 1.00 87.31 118 LEU A N 1
ATOM 900 C CA . LEU A 1 118 ? 4.308 -9.251 -9.740 1.00 87.31 118 LEU A CA 1
ATOM 901 C C . LEU A 1 118 ? 4.997 -9.729 -11.021 1.00 87.31 118 LEU A C 1
ATOM 903 O O . LEU A 1 118 ? 5.984 -10.471 -10.939 1.00 87.31 118 LEU A O 1
ATOM 907 N N . PRO A 1 119 ? 4.522 -9.283 -12.196 1.00 85.12 119 PRO A N 1
ATOM 908 C CA . PRO A 1 119 ? 5.152 -9.612 -13.465 1.00 85.12 119 PRO A CA 1
ATOM 909 C C . PRO A 1 119 ? 6.591 -9.091 -13.514 1.00 85.12 119 PRO A C 1
ATOM 911 O O . PRO A 1 119 ? 6.939 -8.078 -12.903 1.00 85.12 119 PRO A O 1
ATOM 914 N N . GLU A 1 120 ? 7.435 -9.759 -14.304 1.00 78.75 120 GLU A N 1
ATOM 915 C CA . GLU A 1 120 ? 8.826 -9.337 -14.511 1.00 78.75 120 GLU A CA 1
ATOM 916 C C . GLU A 1 120 ? 8.911 -7.908 -15.070 1.00 78.75 120 GLU A C 1
ATOM 918 O O . GLU A 1 120 ? 9.814 -7.144 -14.727 1.00 78.75 120 GLU A O 1
ATOM 923 N N . ARG A 1 121 ? 7.942 -7.539 -15.914 1.00 79.69 121 ARG A N 1
ATOM 924 C CA . ARG A 1 121 ? 7.770 -6.189 -16.441 1.00 79.69 121 ARG A CA 1
ATOM 925 C C . ARG A 1 121 ? 6.355 -5.723 -16.155 1.00 79.69 121 ARG A C 1
ATOM 927 O O . ARG A 1 121 ? 5.403 -6.289 -16.680 1.00 79.69 121 ARG A O 1
ATOM 934 N N . MET A 1 122 ? 6.235 -4.665 -15.364 1.00 78.12 122 MET A N 1
ATOM 935 C CA . MET A 1 122 ? 4.948 -4.027 -15.114 1.00 78.12 122 MET A CA 1
ATOM 936 C C . MET A 1 122 ? 4.359 -3.478 -16.413 1.00 78.12 122 MET A C 1
ATOM 938 O O . MET A 1 122 ? 5.062 -2.889 -17.243 1.00 78.12 122 MET A O 1
ATOM 942 N N . HIS A 1 123 ? 3.050 -3.644 -16.574 1.00 82.88 123 HIS A N 1
ATOM 943 C CA . HIS A 1 123 ? 2.320 -2.996 -17.651 1.00 82.88 123 HIS A CA 1
ATOM 944 C C . HIS A 1 123 ? 2.391 -1.474 -17.493 1.00 82.88 123 HIS A C 1
ATOM 946 O O . HIS A 1 123 ? 2.395 -0.945 -16.383 1.00 82.88 123 HIS A O 1
ATOM 952 N N . ARG A 1 124 ? 2.420 -0.751 -18.619 1.00 84.31 124 ARG A N 1
ATOM 953 C CA . ARG A 1 124 ? 2.388 0.725 -18.614 1.00 84.31 124 ARG A CA 1
ATOM 954 C C . ARG A 1 124 ? 1.098 1.272 -18.008 1.00 84.31 124 ARG A C 1
ATOM 956 O O . ARG A 1 124 ? 1.087 2.369 -17.466 1.00 84.31 124 ARG A O 1
ATOM 963 N N . THR A 1 125 ? 0.025 0.506 -18.145 1.00 86.56 125 THR A N 1
ATOM 964 C CA . THR A 1 125 ? -1.303 0.788 -17.616 1.00 86.56 125 THR A CA 1
ATOM 965 C C . THR A 1 125 ? -1.684 -0.359 -16.703 1.00 86.56 125 THR A C 1
ATOM 967 O O . THR A 1 125 ? -1.701 -1.511 -17.133 1.00 86.56 125 THR A O 1
ATOM 970 N N . PHE A 1 126 ? -1.972 -0.045 -15.451 1.00 89.00 126 PHE A N 1
ATOM 971 C CA . PHE A 1 126 ? -2.416 -1.007 -14.455 1.00 89.00 126 PHE A CA 1
ATOM 972 C C . PHE A 1 126 ? -3.400 -0.323 -13.509 1.00 89.00 126 PHE A C 1
ATOM 974 O O . PHE A 1 126 ? -3.574 0.897 -13.536 1.00 89.00 126 PHE A O 1
ATOM 981 N N . SER A 1 127 ? -4.051 -1.113 -12.669 1.00 91.31 127 SER A N 1
ATOM 982 C CA . SER A 1 127 ? -4.900 -0.619 -11.592 1.00 91.31 127 SER A CA 1
ATOM 983 C C . SER A 1 127 ? -4.531 -1.333 -10.303 1.00 91.31 127 SER A C 1
ATOM 985 O O . SER A 1 127 ? -4.077 -2.474 -10.325 1.00 91.31 127 SER A O 1
ATOM 987 N N . ILE A 1 128 ? -4.684 -0.632 -9.185 1.00 92.12 128 ILE A N 1
ATOM 988 C CA . ILE A 1 128 ? -4.483 -1.183 -7.849 1.00 92.12 128 ILE A CA 1
ATOM 989 C C . ILE A 1 128 ? -5.830 -1.101 -7.152 1.00 92.12 128 ILE A C 1
ATOM 991 O O . ILE A 1 128 ? -6.398 -0.016 -7.034 1.00 92.12 128 ILE A O 1
ATOM 995 N N . LEU A 1 129 ? -6.315 -2.246 -6.689 1.00 93.31 129 LEU A N 1
ATOM 996 C CA . LEU A 1 129 ? -7.512 -2.345 -5.873 1.00 93.31 129 LEU A CA 1
ATOM 997 C C . LEU A 1 129 ? -7.110 -2.812 -4.476 1.00 93.31 129 LEU A C 1
ATOM 999 O O . LEU A 1 129 ? -6.366 -3.779 -4.334 1.00 93.31 129 LEU A O 1
ATOM 1003 N N . ALA A 1 130 ? -7.595 -2.119 -3.451 1.00 92.81 130 ALA A N 1
ATOM 1004 C CA . ALA A 1 130 ? -7.363 -2.491 -2.065 1.00 92.81 130 ALA A CA 1
ATOM 1005 C C . ALA A 1 130 ? -8.537 -2.052 -1.188 1.00 92.81 130 ALA A C 1
ATOM 1007 O O . ALA A 1 130 ? -9.049 -0.945 -1.346 1.00 92.81 130 ALA A O 1
ATOM 1008 N N . ALA A 1 131 ? -8.916 -2.908 -0.242 1.00 93.38 131 ALA A N 1
ATOM 1009 C CA . ALA A 1 131 ? -9.813 -2.573 0.856 1.00 93.38 131 ALA A CA 1
ATOM 1010 C C . ALA A 1 131 ? -8.988 -2.527 2.142 1.00 93.38 131 ALA A C 1
ATOM 1012 O O . ALA A 1 131 ? -8.300 -3.493 2.478 1.00 93.38 131 ALA A O 1
ATOM 1013 N N . ILE A 1 132 ? -9.015 -1.396 2.842 1.00 94.81 132 ILE A N 1
ATOM 1014 C CA . ILE A 1 132 ? -8.137 -1.147 3.985 1.00 94.81 132 ILE A CA 1
ATOM 1015 C C . ILE A 1 132 ? -8.889 -0.433 5.097 1.00 94.81 132 ILE A C 1
ATOM 1017 O O . ILE A 1 132 ? -9.731 0.414 4.843 1.00 94.81 132 ILE A O 1
ATOM 1021 N N . LYS A 1 133 ? -8.525 -0.740 6.342 1.00 95.62 133 LYS A N 1
ATOM 1022 C CA . LYS A 1 133 ? -9.062 -0.075 7.531 1.00 95.62 133 LYS A CA 1
ATOM 1023 C C . LYS A 1 133 ? -7.925 0.273 8.494 1.00 95.62 133 LYS A C 1
ATOM 1025 O O . LYS A 1 133 ? -7.684 -0.494 9.433 1.00 95.62 133 LYS A O 1
ATOM 1030 N N . PRO A 1 134 ? -7.200 1.387 8.280 1.00 94.00 134 PRO A N 1
ATOM 1031 C CA . PRO A 1 134 ? -6.124 1.808 9.172 1.00 94.00 134 PRO A CA 1
ATOM 1032 C C . PRO A 1 134 ? -6.664 2.089 10.575 1.00 94.00 134 PRO A C 1
ATOM 1034 O O . PRO A 1 134 ? -7.665 2.782 10.723 1.00 94.00 134 PRO A O 1
ATOM 1037 N N . ASP A 1 135 ? -6.013 1.588 11.623 1.00 92.94 135 ASP A N 1
ATOM 1038 C CA . ASP A 1 135 ? -6.448 1.867 13.004 1.00 92.94 135 ASP A CA 1
ATOM 1039 C C . ASP A 1 135 ? -5.961 3.236 13.516 1.00 92.94 135 ASP A C 1
ATOM 1041 O O . ASP A 1 135 ? -6.544 3.809 14.448 1.00 92.94 135 ASP A O 1
ATOM 1045 N N . VAL A 1 136 ? -4.907 3.760 12.882 1.00 91.50 136 VAL A N 1
ATOM 1046 C CA . VAL A 1 136 ? -4.243 5.032 13.177 1.00 91.50 136 VAL A CA 1
ATOM 1047 C C . VAL A 1 136 ? -3.957 5.798 11.884 1.00 91.50 136 VAL A C 1
ATOM 1049 O O . VAL A 1 136 ? -3.612 5.195 10.869 1.00 91.50 136 VAL A O 1
ATOM 1052 N N . ASN A 1 137 ? -4.054 7.127 11.941 1.00 90.44 137 ASN A N 1
ATOM 1053 C CA . ASN 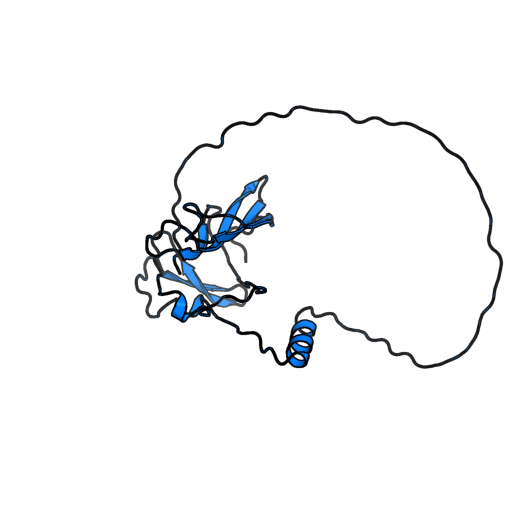A 1 137 ? -3.665 8.008 10.842 1.00 90.44 137 ASN A CA 1
ATOM 1054 C C . ASN A 1 137 ? -2.185 8.383 10.997 1.00 90.44 137 ASN A C 1
ATOM 1056 O O . ASN A 1 137 ? -1.849 9.398 11.604 1.00 90.44 137 ASN A O 1
ATOM 1060 N N . VAL A 1 138 ? -1.292 7.515 10.527 1.00 92.06 138 VAL A N 1
ATOM 1061 C CA . VAL A 1 138 ? 0.162 7.744 10.509 1.00 92.06 138 VAL A CA 1
ATOM 1062 C C . VAL A 1 138 ? 0.717 7.358 9.140 1.00 92.06 138 VAL A C 1
ATOM 1064 O O . VAL A 1 138 ? 0.108 6.527 8.464 1.00 92.06 138 VAL A O 1
ATOM 1067 N N . PRO A 1 139 ? 1.864 7.919 8.715 1.00 93.44 139 PRO A N 1
ATOM 1068 C CA . PRO A 1 139 ? 2.508 7.502 7.478 1.00 93.44 139 PRO A CA 1
ATOM 1069 C C . PRO A 1 139 ? 2.789 5.993 7.463 1.00 93.44 139 PRO A C 1
ATOM 1071 O O . PRO A 1 139 ? 3.451 5.460 8.354 1.00 93.44 139 PRO A O 1
ATOM 1074 N N . MET A 1 140 ? 2.290 5.302 6.442 1.00 92.94 140 MET A N 1
ATOM 1075 C CA . MET A 1 140 ? 2.486 3.871 6.238 1.00 92.94 140 MET A CA 1
ATOM 1076 C C . MET A 1 140 ? 2.524 3.523 4.752 1.00 92.94 140 MET A C 1
ATOM 1078 O O . MET A 1 140 ? 1.990 4.235 3.905 1.00 92.94 140 MET A O 1
ATOM 1082 N N . TYR A 1 141 ? 3.128 2.384 4.436 1.00 94.12 141 TYR A N 1
ATOM 1083 C CA . TYR A 1 141 ? 3.057 1.798 3.103 1.00 94.12 141 TYR A CA 1
ATOM 1084 C C . TYR A 1 141 ? 1.963 0.738 3.084 1.00 94.12 141 TYR A C 1
ATOM 1086 O O . TYR A 1 141 ? 2.029 -0.210 3.863 1.00 94.12 141 TYR A O 1
ATOM 1094 N N . LEU A 1 142 ? 0.992 0.888 2.181 1.00 94.12 142 LEU A N 1
ATOM 1095 C CA . LEU A 1 142 ? 0.070 -0.188 1.820 1.00 94.12 142 LEU A CA 1
ATOM 1096 C C . LEU A 1 142 ? 0.799 -1.279 1.044 1.00 94.12 142 LEU A C 1
ATOM 1098 O O . LEU A 1 142 ? 0.417 -2.430 1.101 1.00 94.12 142 LEU A O 1
ATOM 1102 N N . PHE A 1 143 ? 1.831 -0.933 0.287 1.00 93.88 143 PHE A N 1
ATOM 1103 C CA . PHE A 1 143 ? 2.826 -1.892 -0.157 1.00 93.88 143 PHE A CA 1
ATOM 1104 C C . PHE A 1 143 ? 4.040 -1.170 -0.704 1.00 93.88 143 PHE A C 1
ATOM 1106 O O . PHE A 1 143 ? 3.946 -0.029 -1.158 1.00 93.88 143 PHE A O 1
ATOM 1113 N N . ALA A 1 144 ? 5.172 -1.865 -0.703 1.00 95.19 144 ALA A N 1
ATOM 1114 C CA . ALA A 1 144 ? 6.384 -1.387 -1.337 1.00 95.19 144 ALA A CA 1
ATOM 1115 C C . ALA A 1 144 ? 7.183 -2.544 -1.947 1.00 95.19 144 ALA A C 1
ATOM 1117 O O . ALA A 1 144 ? 7.471 -3.558 -1.291 1.00 95.19 144 ALA A O 1
ATOM 1118 N N . VAL A 1 145 ? 7.564 -2.348 -3.207 1.00 93.81 145 VAL A N 1
ATOM 1119 C CA . VAL A 1 145 ? 8.689 -2.999 -3.872 1.00 93.81 145 VAL A CA 1
ATOM 1120 C C . VAL A 1 145 ? 9.876 -2.065 -3.726 1.00 93.81 145 VAL A C 1
ATOM 1122 O O . VAL A 1 145 ? 9.819 -0.908 -4.140 1.00 93.81 145 VAL A O 1
ATOM 1125 N N . THR A 1 146 ? 10.941 -2.555 -3.110 1.00 94.06 146 THR A N 1
ATOM 1126 C CA . THR A 1 146 ? 12.146 -1.771 -2.859 1.00 94.06 146 THR A CA 1
ATOM 1127 C C . THR A 1 146 ? 13.316 -2.310 -3.658 1.00 94.06 146 THR A C 1
ATOM 1129 O O . THR A 1 146 ? 13.339 -3.483 -4.037 1.00 94.06 146 THR A O 1
ATOM 1132 N N . ASN A 1 147 ? 14.331 -1.472 -3.844 1.00 91.38 147 ASN A N 1
ATOM 1133 C CA . ASN A 1 147 ? 15.639 -1.945 -4.278 1.00 91.38 147 ASN A CA 1
ATOM 1134 C C . ASN A 1 147 ? 16.225 -2.974 -3.273 1.00 91.38 147 ASN A C 1
ATOM 1136 O O . ASN A 1 147 ? 15.759 -3.063 -2.130 1.00 91.38 147 ASN A O 1
ATOM 1140 N N . PRO A 1 148 ? 17.268 -3.738 -3.657 1.00 88.81 148 PRO A N 1
ATOM 1141 C CA . PRO A 1 148 ? 17.879 -4.743 -2.780 1.00 88.81 148 PRO A CA 1
ATOM 1142 C C . PRO A 1 148 ? 18.428 -4.196 -1.455 1.00 88.81 148 PRO A C 1
ATOM 1144 O O . PRO A 1 148 ? 18.528 -4.942 -0.487 1.00 88.81 148 PRO A O 1
ATOM 1147 N N . LEU A 1 149 ? 18.779 -2.906 -1.408 1.00 90.44 149 LEU A N 1
ATOM 1148 C CA . LEU A 1 149 ? 19.256 -2.232 -0.195 1.00 90.44 149 LEU A CA 1
ATOM 1149 C C . LEU A 1 149 ? 18.120 -1.733 0.711 1.00 90.44 149 LEU A C 1
ATOM 1151 O O . LEU A 1 149 ? 18.390 -1.226 1.793 1.00 90.44 149 LEU A O 1
ATOM 1155 N N . GLU A 1 150 ? 16.863 -1.861 0.280 1.00 90.31 150 GLU A N 1
ATOM 1156 C CA . GLU A 1 150 ? 15.671 -1.374 0.984 1.00 90.31 150 GLU A CA 1
ATOM 1157 C C . GLU A 1 150 ? 15.673 0.139 1.274 1.00 90.31 150 GLU A C 1
ATOM 1159 O O . GLU A 1 150 ? 15.043 0.595 2.226 1.00 90.31 150 GLU A O 1
ATOM 1164 N N . THR A 1 151 ? 16.365 0.926 0.450 1.00 92.44 151 THR A N 1
ATOM 1165 C CA . THR A 1 151 ? 16.492 2.383 0.606 1.00 92.44 151 THR A CA 1
ATOM 1166 C C . THR A 1 151 ? 15.569 3.177 -0.313 1.00 92.44 151 THR A C 1
ATOM 1168 O O . THR A 1 151 ? 15.217 4.309 0.006 1.00 92.44 151 THR A O 1
ATOM 1171 N N . VAL A 1 152 ? 15.166 2.595 -1.446 1.00 94.88 152 VAL A N 1
ATOM 1172 C CA . VAL A 1 152 ? 14.341 3.255 -2.467 1.00 94.88 152 VAL A CA 1
ATOM 1173 C C . VAL A 1 152 ? 13.139 2.383 -2.789 1.00 94.88 152 VAL A C 1
ATOM 1175 O O . VAL A 1 152 ? 13.296 1.191 -3.064 1.00 94.88 152 VAL A O 1
ATOM 1178 N N . VAL A 1 153 ? 11.945 2.978 -2.790 1.00 96.00 153 VAL A N 1
ATOM 1179 C CA . VAL A 1 153 ? 10.709 2.324 -3.236 1.00 96.00 153 VAL A CA 1
ATOM 1180 C C . VAL A 1 153 ? 10.597 2.477 -4.750 1.00 96.00 153 VAL A C 1
ATOM 1182 O O . VAL A 1 153 ? 10.406 3.576 -5.256 1.00 96.00 153 VAL A O 1
ATOM 1185 N N . GLN A 1 154 ? 10.721 1.365 -5.471 1.00 93.69 154 GLN A N 1
ATOM 1186 C CA . GLN A 1 154 ? 10.600 1.307 -6.930 1.00 93.69 154 GLN A CA 1
ATOM 1187 C C . GLN A 1 154 ? 9.140 1.379 -7.386 1.00 93.69 154 GLN A C 1
ATOM 1189 O O . GLN A 1 154 ? 8.841 1.985 -8.410 1.00 93.69 154 GLN A O 1
ATOM 1194 N N . LEU A 1 155 ? 8.239 0.765 -6.617 1.00 93.62 155 LEU A N 1
ATOM 1195 C CA . LEU A 1 155 ? 6.795 0.799 -6.822 1.00 93.62 155 LEU A CA 1
ATOM 1196 C C . LEU A 1 155 ? 6.101 0.624 -5.473 1.00 93.62 155 LEU A C 1
ATOM 1198 O O . LEU A 1 155 ? 6.461 -0.271 -4.707 1.00 93.62 155 LEU A O 1
ATOM 1202 N N . GLY A 1 156 ? 5.087 1.428 -5.186 1.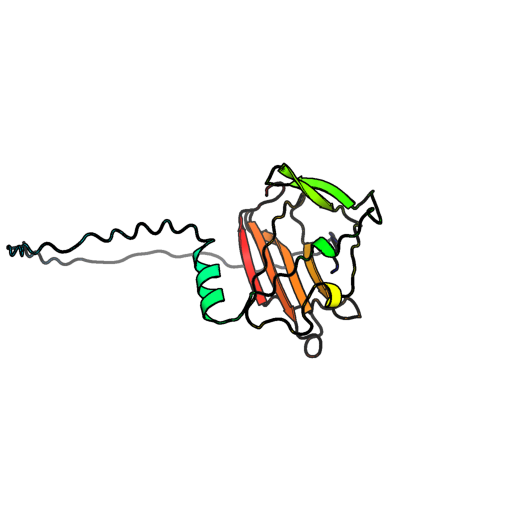00 95.31 156 GLY A N 1
ATOM 1203 C CA . GLY A 1 156 ? 4.310 1.253 -3.968 1.00 95.31 156 GLY A CA 1
ATOM 1204 C C . GLY A 1 156 ? 3.140 2.207 -3.853 1.00 95.31 156 GLY A C 1
ATOM 1205 O O . GLY A 1 156 ? 2.999 3.142 -4.637 1.00 95.31 156 GLY A O 1
ATOM 1206 N N . VAL A 1 157 ? 2.325 1.973 -2.833 1.00 97.44 157 VAL A N 1
ATOM 1207 C CA . VAL A 1 157 ? 1.292 2.911 -2.395 1.00 97.44 157 VAL A CA 1
ATOM 1208 C C . VAL A 1 157 ? 1.569 3.260 -0.946 1.00 97.44 157 VAL A C 1
ATOM 1210 O O . VAL A 1 157 ? 1.710 2.368 -0.105 1.00 97.44 157 VAL A O 1
ATOM 1213 N N . SER A 1 158 ? 1.656 4.554 -0.659 1.00 96.94 158 SER A N 1
ATOM 1214 C CA . SER A 1 158 ? 1.746 5.073 0.699 1.00 96.94 158 SER A CA 1
ATOM 1215 C C . SER A 1 158 ? 0.474 5.811 1.088 1.00 96.94 158 SER A C 1
ATOM 1217 O O . SER A 1 158 ? -0.262 6.336 0.253 1.00 96.94 158 SER A O 1
ATOM 1219 N N . ILE A 1 159 ? 0.216 5.808 2.387 1.00 96.19 159 ILE A N 1
ATOM 1220 C CA . ILE A 1 159 ? -0.906 6.472 3.029 1.00 96.19 159 ILE A CA 1
ATOM 1221 C C . ILE A 1 159 ? -0.311 7.336 4.129 1.00 96.19 159 ILE A C 1
ATOM 1223 O O . ILE A 1 159 ? 0.509 6.854 4.909 1.00 96.19 159 ILE A O 1
ATOM 1227 N N . SER A 1 160 ? -0.697 8.600 4.202 1.00 96.44 160 SER A N 1
ATOM 1228 C CA . SER A 1 160 ? -0.248 9.500 5.259 1.00 96.44 160 SER A CA 1
ATOM 1229 C C . SER A 1 160 ? -1.352 10.470 5.664 1.00 96.44 160 SER A C 1
ATOM 1231 O O . SER A 1 160 ? -2.284 10.693 4.889 1.00 96.44 160 SER A O 1
ATOM 1233 N N . PRO A 1 161 ? -1.258 11.093 6.847 1.00 96.62 161 PRO A N 1
ATOM 1234 C CA . PRO A 1 161 ? -2.156 12.177 7.215 1.00 96.62 161 PRO A CA 1
ATOM 1235 C C . PRO A 1 161 ? -2.125 13.293 6.169 1.00 96.62 161 PRO A C 1
ATOM 1237 O O . PRO A 1 161 ? -1.052 13.668 5.689 1.00 96.62 161 PRO A O 1
ATOM 1240 N N . GLY A 1 162 ? -3.302 13.792 5.803 1.00 94.12 162 GLY A N 1
ATOM 1241 C CA . GLY A 1 162 ? -3.471 15.000 5.009 1.00 94.12 162 GLY A CA 1
ATOM 1242 C C . GLY A 1 162 ? -3.903 16.180 5.878 1.00 94.12 162 GLY A C 1
ATOM 1243 O O . GLY A 1 162 ? -3.990 16.096 7.106 1.00 94.12 162 GLY A O 1
ATOM 1244 N N . GLU A 1 163 ? -4.200 17.299 5.232 1.00 91.06 163 GLU A N 1
ATOM 1245 C CA . GLU A 1 163 ? -4.700 18.495 5.907 1.00 91.06 163 GLU A CA 1
ATOM 1246 C C . GLU A 1 163 ? -6.180 18.351 6.287 1.00 91.06 163 GLU A C 1
ATOM 1248 O O . GLU A 1 163 ? -6.936 17.627 5.642 1.00 91.06 163 GLU A O 1
ATOM 1253 N N . ALA A 1 164 ? -6.615 19.059 7.331 1.00 89.25 164 ALA A N 1
ATOM 1254 C CA . ALA A 1 164 ? -8.034 19.235 7.664 1.00 89.25 164 ALA A CA 1
ATOM 1255 C C . ALA A 1 164 ? -8.874 17.935 7.761 1.00 89.25 164 ALA A C 1
ATOM 1257 O O . ALA A 1 164 ? -10.033 17.908 7.353 1.00 89.25 164 ALA A O 1
ATOM 1258 N N . GLY A 1 165 ? -8.313 16.854 8.320 1.00 89.81 165 GLY A N 1
ATOM 1259 C CA . GLY A 1 165 ? -9.040 15.585 8.478 1.00 89.81 165 GLY A CA 1
ATOM 1260 C C . GLY A 1 165 ? -9.178 14.790 7.177 1.00 89.81 165 GLY A C 1
ATOM 1261 O O . GLY A 1 165 ? -10.150 14.059 6.991 1.00 89.81 165 GLY A O 1
ATOM 1262 N N . SER A 1 166 ? -8.219 14.953 6.270 1.00 95.69 166 SER A N 1
ATOM 1263 C CA . SER A 1 166 ? -8.055 14.114 5.087 1.00 95.69 166 SER A CA 1
ATOM 1264 C C . SER A 1 166 ? -6.909 13.116 5.266 1.00 95.69 166 SER A C 1
ATOM 1266 O O . SER A 1 166 ? -6.086 13.210 6.184 1.00 95.69 166 SER A O 1
ATOM 1268 N N . THR A 1 167 ? -6.852 12.155 4.355 1.00 97.00 167 THR A N 1
ATOM 1269 C CA . THR A 1 167 ? -5.761 11.200 4.211 1.00 97.00 167 THR A CA 1
ATOM 1270 C C . THR A 1 167 ? -5.181 11.356 2.813 1.00 97.00 167 THR A C 1
ATOM 1272 O O . THR A 1 167 ? -5.912 11.438 1.829 1.00 97.00 167 THR A O 1
ATOM 1275 N N . ASN A 1 168 ? -3.860 11.404 2.716 1.00 97.62 168 ASN A N 1
ATOM 1276 C CA . ASN A 1 168 ? -3.152 11.399 1.451 1.00 97.62 168 ASN A CA 1
ATOM 1277 C C . ASN A 1 168 ? -2.857 9.953 1.039 1.00 97.62 168 ASN A C 1
ATOM 1279 O O . ASN A 1 168 ? -2.229 9.212 1.793 1.00 97.62 168 ASN A O 1
ATOM 1283 N N . VAL A 1 169 ? -3.294 9.567 -0.157 1.00 97.38 169 VAL A N 1
ATOM 1284 C CA . VAL A 1 169 ? -2.950 8.299 -0.804 1.00 97.38 169 VAL A CA 1
ATOM 1285 C C . VAL A 1 169 ? -2.028 8.609 -1.973 1.00 97.38 169 VAL A C 1
ATOM 1287 O O . VAL A 1 169 ? -2.413 9.297 -2.917 1.00 97.38 169 VAL A O 1
ATOM 1290 N N . SER A 1 170 ? -0.797 8.116 -1.907 1.00 98.06 170 SER A N 1
ATOM 1291 C CA . SER A 1 170 ? 0.254 8.445 -2.864 1.00 98.06 170 SER A CA 1
ATOM 1292 C C . SER A 1 170 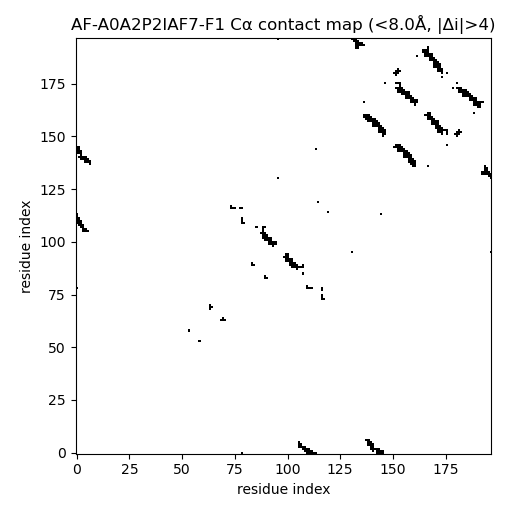? 0.743 7.210 -3.608 1.00 98.06 170 SER A C 1
ATOM 1294 O O . SER A 1 170 ? 1.090 6.196 -3.002 1.00 98.06 170 SER A O 1
ATOM 1296 N N . LEU A 1 171 ? 0.793 7.312 -4.936 1.00 97.62 171 LEU A N 1
ATOM 1297 C CA . LEU A 1 171 ? 1.441 6.336 -5.801 1.00 97.62 171 LEU A CA 1
ATOM 1298 C C . LEU A 1 171 ? 2.924 6.681 -5.908 1.00 97.62 171 LEU A C 1
ATOM 1300 O O . LEU A 1 171 ? 3.301 7.795 -6.281 1.00 97.62 171 LEU A O 1
ATOM 1304 N N . LEU A 1 172 ? 3.760 5.694 -5.616 1.00 97.25 172 LEU A N 1
ATOM 1305 C CA . LEU A 1 172 ? 5.207 5.797 -5.649 1.00 97.25 172 LEU A CA 1
ATOM 1306 C C . LEU A 1 172 ? 5.733 4.987 -6.822 1.00 97.25 172 LEU A C 1
ATOM 1308 O O . LEU A 1 172 ? 5.391 3.813 -6.973 1.00 97.25 172 LEU A O 1
ATOM 1312 N N . TYR A 1 173 ? 6.581 5.607 -7.632 1.00 95.00 173 TYR A N 1
ATOM 1313 C CA . TYR A 1 173 ? 7.280 4.931 -8.716 1.00 95.00 173 TYR A CA 1
ATOM 1314 C C . TYR A 1 173 ? 8.644 5.571 -8.905 1.00 95.00 173 TYR A C 1
ATOM 1316 O O . TYR A 1 173 ? 8.750 6.787 -9.041 1.00 95.00 173 TYR A O 1
ATOM 1324 N N . THR A 1 174 ? 9.704 4.773 -8.886 1.00 94.88 174 THR A N 1
ATOM 1325 C CA . THR A 1 174 ? 11.075 5.278 -8.983 1.00 94.88 174 THR A CA 1
ATOM 1326 C C . THR A 1 174 ? 11.932 4.334 -9.803 1.00 94.88 174 THR A C 1
ATOM 1328 O O . THR A 1 174 ? 12.042 3.149 -9.494 1.00 94.88 174 THR A O 1
ATOM 1331 N N . ASP A 1 175 ? 12.594 4.881 -10.821 1.00 91.38 175 ASP A N 1
ATOM 1332 C CA . ASP A 1 175 ? 13.701 4.203 -11.489 1.00 91.38 175 ASP A CA 1
ATOM 1333 C C . ASP A 1 175 ? 14.921 4.229 -10.554 1.00 91.38 175 ASP A C 1
ATOM 1335 O O . ASP A 1 175 ? 15.606 5.248 -10.427 1.00 91.38 175 ASP A O 1
ATOM 1339 N N . SER A 1 176 ? 15.160 3.117 -9.855 1.00 87.81 176 SER A N 1
ATOM 1340 C CA . SER A 1 176 ? 16.229 3.006 -8.855 1.00 87.81 176 SER A CA 1
ATOM 1341 C C . SER A 1 176 ? 17.638 3.066 -9.438 1.00 87.81 176 SER A C 1
ATOM 1343 O O . SER A 1 176 ? 18.585 3.238 -8.676 1.00 87.81 176 SER A O 1
ATOM 1345 N N . ASP A 1 177 ? 17.793 2.904 -10.755 1.00 88.25 177 ASP A N 1
ATOM 1346 C CA . ASP A 1 177 ? 19.098 3.008 -11.413 1.00 88.25 177 ASP A CA 1
ATOM 1347 C C . ASP A 1 177 ? 19.467 4.476 -11.671 1.00 88.25 177 ASP A C 1
ATOM 1349 O O . ASP A 1 177 ? 20.640 4.818 -11.826 1.00 88.25 177 ASP A O 1
ATOM 1353 N N . ARG A 1 178 ? 18.461 5.360 -11.703 1.00 91.50 178 ARG A N 1
ATOM 1354 C CA . ARG A 1 178 ? 18.617 6.795 -11.980 1.00 91.50 178 ARG A CA 1
ATOM 1355 C C . ARG A 1 178 ? 18.416 7.679 -10.758 1.00 91.50 178 ARG A C 1
ATOM 1357 O O . ARG A 1 178 ? 18.958 8.782 -10.715 1.00 91.50 178 ARG A O 1
ATOM 1364 N N . HIS A 1 179 ? 17.646 7.219 -9.778 1.00 92.75 179 HIS A N 1
ATOM 1365 C CA . HIS A 1 179 ? 17.280 7.995 -8.600 1.00 92.75 179 HIS A CA 1
ATOM 1366 C C . HIS A 1 179 ? 17.715 7.296 -7.313 1.00 92.75 179 HIS A C 1
ATOM 1368 O O . HIS A 1 179 ? 17.458 6.114 -7.100 1.00 92.75 179 HIS A O 1
ATOM 1374 N N . MET A 1 180 ? 18.334 8.070 -6.419 1.00 91.94 180 MET A N 1
ATOM 1375 C CA . MET A 1 180 ? 18.767 7.606 -5.094 1.00 91.94 180 MET A CA 1
ATOM 1376 C C . MET A 1 180 ? 17.692 7.786 -4.012 1.00 91.94 180 MET A C 1
ATOM 1378 O O . MET A 1 180 ? 17.888 7.363 -2.876 1.00 91.94 180 MET A O 1
ATOM 1382 N N . THR A 1 181 ? 16.568 8.423 -4.347 1.00 95.69 181 THR A N 1
ATOM 1383 C CA . THR A 1 181 ? 15.466 8.716 -3.426 1.00 95.69 181 THR A CA 1
ATOM 1384 C C . THR A 1 181 ? 14.128 8.340 -4.048 1.00 95.69 181 THR A C 1
ATOM 1386 O O . THR A 1 181 ? 13.913 8.529 -5.247 1.00 95.69 181 THR A O 1
ATOM 1389 N N . THR A 1 182 ? 13.222 7.821 -3.217 1.00 97.06 182 THR A N 1
ATOM 1390 C CA . THR A 1 182 ? 11.838 7.505 -3.595 1.00 97.06 182 THR A CA 1
ATOM 1391 C C . THR A 1 182 ? 11.119 8.737 -4.147 1.00 97.06 182 THR A C 1
ATOM 1393 O O . THR A 1 182 ? 11.232 9.828 -3.593 1.00 97.06 182 THR A O 1
ATOM 1396 N N . GLN A 1 183 ? 10.351 8.538 -5.213 1.00 97.38 183 GLN A N 1
ATOM 1397 C CA . GLN A 1 183 ? 9.564 9.554 -5.902 1.00 97.38 183 GLN A CA 1
ATOM 1398 C C . GLN A 1 183 ? 8.068 9.254 -5.783 1.00 97.38 183 GLN A C 1
ATOM 1400 O O . GLN A 1 183 ? 7.619 8.131 -6.037 1.00 97.38 183 GLN A O 1
ATOM 1405 N N . THR A 1 184 ? 7.300 10.290 -5.457 1.00 97.88 184 THR A N 1
ATOM 1406 C CA . THR A 1 184 ? 5.838 10.281 -5.536 1.00 97.88 184 THR A CA 1
ATOM 1407 C C . THR A 1 184 ? 5.416 10.757 -6.917 1.00 97.88 184 THR A C 1
ATOM 1409 O O . THR A 1 184 ? 5.735 11.877 -7.306 1.00 97.88 184 THR A O 1
ATOM 1412 N N . VAL A 1 185 ? 4.700 9.914 -7.661 1.00 96.81 185 VAL A N 1
ATOM 1413 C CA . VAL A 1 185 ? 4.259 10.225 -9.034 1.00 96.81 185 VAL A CA 1
ATOM 1414 C C . VAL A 1 185 ? 2.802 10.669 -9.108 1.00 96.81 185 VAL A C 1
ATOM 1416 O O . VAL A 1 185 ? 2.409 11.320 -10.071 1.00 96.81 185 VAL A O 1
ATOM 1419 N N . ALA A 1 186 ? 2.004 10.345 -8.092 1.00 97.56 186 ALA A N 1
ATOM 1420 C CA . ALA A 1 186 ? 0.657 10.870 -7.920 1.00 97.56 186 ALA A CA 1
ATOM 1421 C C . ALA A 1 186 ? 0.292 10.884 -6.436 1.00 97.56 186 ALA A C 1
ATOM 1423 O O . ALA A 1 186 ? 0.758 10.041 -5.672 1.00 97.56 186 ALA A O 1
ATOM 1424 N N . SER A 1 187 ? -0.548 11.831 -6.038 1.00 97.31 187 SER A N 1
ATOM 1425 C CA . SER A 1 187 ? -1.000 12.002 -4.662 1.00 97.31 187 SER A CA 1
ATOM 1426 C C . SER A 1 187 ? -2.440 12.491 -4.678 1.00 97.31 187 SER A C 1
ATOM 1428 O O . SER A 1 187 ? -2.787 13.402 -5.431 1.00 97.31 187 SER A O 1
ATOM 1430 N N . PHE A 1 188 ? -3.280 11.847 -3.876 1.00 96.56 188 PHE A N 1
ATOM 1431 C CA . PHE A 1 188 ? -4.712 12.091 -3.825 1.00 96.56 188 PHE A CA 1
ATOM 1432 C C . PHE A 1 188 ? -5.119 12.343 -2.379 1.00 96.56 188 PHE A C 1
ATOM 1434 O O . PHE A 1 188 ? -4.839 11.527 -1.503 1.00 96.56 188 PHE A O 1
ATOM 1441 N N . LEU A 1 189 ? -5.804 13.457 -2.133 1.00 97.19 189 LEU A N 1
ATOM 1442 C CA . LEU A 1 189 ? -6.445 13.715 -0.849 1.00 97.19 189 LEU A CA 1
ATOM 1443 C C . LEU A 1 189 ? -7.841 13.101 -0.861 1.00 97.19 189 LEU A C 1
ATOM 1445 O O . LEU A 1 189 ? -8.671 13.434 -1.707 1.00 97.19 189 LEU A O 1
ATOM 1449 N N . VAL A 1 190 ? -8.091 12.212 0.091 1.00 96.19 190 VAL A N 1
ATOM 1450 C CA . VAL A 1 190 ? -9.390 11.575 0.312 1.00 96.19 190 VAL A CA 1
ATOM 1451 C C . VAL A 1 190 ? -9.888 11.902 1.722 1.00 96.19 190 VAL A C 1
ATOM 1453 O O . VAL A 1 190 ? -9.078 12.247 2.587 1.00 96.19 190 VAL A O 1
ATOM 1456 N N . PRO A 1 191 ? -11.201 11.825 1.993 1.00 96.38 191 PRO A N 1
ATOM 1457 C CA . PRO A 1 191 ? -11.709 11.945 3.357 1.00 96.38 191 PRO A CA 1
ATOM 1458 C C . PRO A 1 191 ? -11.028 10.935 4.286 1.00 96.38 191 PRO A C 1
ATOM 1460 O O . PRO A 1 191 ? -10.780 9.805 3.870 1.00 96.38 191 PRO A O 1
ATOM 1463 N N . ASP A 1 192 ? -10.748 11.317 5.534 1.00 95.62 192 ASP A N 1
ATOM 1464 C CA . ASP A 1 192 ? -10.162 10.386 6.500 1.00 95.62 192 ASP A CA 1
ATOM 1465 C C . ASP A 1 192 ? -11.053 9.151 6.712 1.00 95.62 192 ASP A C 1
ATOM 1467 O O . ASP A 1 192 ? -12.243 9.240 7.042 1.00 95.62 192 ASP A O 1
ATOM 1471 N N . PHE A 1 193 ? -10.439 7.984 6.533 1.00 95.44 193 PHE A N 1
ATOM 1472 C CA . PHE A 1 193 ? -11.055 6.666 6.670 1.00 95.44 193 PHE A CA 1
ATOM 1473 C C . PHE A 1 193 ? -10.434 5.866 7.827 1.00 95.44 193 PHE A C 1
ATOM 1475 O O . PHE A 1 193 ? -10.574 4.650 7.913 1.00 95.44 193 PHE A O 1
ATOM 1482 N N . THR A 1 194 ? -9.775 6.536 8.777 1.00 95.69 194 THR A N 1
ATOM 1483 C CA . THR A 1 194 ? -9.270 5.893 9.995 1.00 95.69 194 THR A CA 1
ATOM 1484 C C . THR A 1 194 ? -10.394 5.157 10.738 1.00 95.69 194 THR A C 1
ATOM 1486 O O . THR A 1 194 ? -11.455 5.710 11.037 1.00 95.69 194 THR A O 1
ATOM 1489 N N . ARG A 1 195 ? -10.146 3.880 11.052 1.00 94.81 195 ARG A N 1
ATOM 1490 C CA . ARG A 1 195 ? -11.069 2.902 11.657 1.00 94.81 195 ARG A CA 1
ATOM 1491 C C . ARG A 1 195 ? -12.330 2.624 10.832 1.00 94.81 195 ARG A C 1
ATOM 1493 O O . ARG A 1 195 ? -13.290 2.075 11.374 1.00 94.81 195 ARG A O 1
ATOM 1500 N N . LYS A 1 196 ? -12.328 2.961 9.543 1.00 94.06 196 LYS A N 1
ATOM 1501 C CA . LYS A 1 196 ? -13.416 2.709 8.593 1.00 94.06 196 LYS A CA 1
ATOM 1502 C C . LYS A 1 196 ? -12.867 1.984 7.361 1.00 94.06 196 LYS A C 1
ATOM 1504 O O . LYS A 1 196 ? -11.690 2.130 7.044 1.00 94.06 196 LYS A O 1
ATOM 1509 N N . TRP A 1 197 ? -13.703 1.142 6.765 1.00 91.56 197 TRP A N 1
ATOM 1510 C CA . TRP A 1 197 ? -13.415 0.487 5.491 1.00 91.56 197 TRP A CA 1
ATOM 1511 C C . TRP A 1 197 ? -13.666 1.438 4.325 1.00 91.56 197 TRP A C 1
ATOM 1513 O O . TRP A 1 197 ? -14.563 2.303 4.481 1.00 91.56 197 TRP A O 1
#

Sequence (197 aa):
MKFQVQGSDLPCAVEDSVAGICSDHGINNSSRRKPSSNRIYWGSLLLIIMIGTANATTDLQELALGTGIIPEDRDLLEAITMPFTDPSTQYFVTGFDGFPAFGFRAGANIKHPFRLFLPERMHRTFSILAAIKPDVNVPMYLFAVTNPLETVVQLGVSISPGEAGSTNVSLLYTDSDRHMTTQTVASFLVPDFTRKW

Secondary structure (DSSP, 8-state):
----------PPP------------------------------------------TTTHHHHHHHTTT-------GGGGS-SS-S-TTTEEEEE-TTSSEEEEE-TT------GGGTS-SS--SS---------SS-S-EEEEEEE-TTSSSEEEEEEEEE-STTEEEEEEEE--TTT-SS--EEEEEEEE--TT--

InterPro domains:
  IPR013320 Concanavalin A-like lectin/glucanase domain superfamily [SSF49899] (73-197)

pLDDT: mean 73.18, std 25.98, range [25.0, 98.06]

Nearest PDB structures (foldseek):
  3ams-assembly1_A  TM=4.667E-01  e=3.370E+00  Bacillus subtilis
  2poo-assembly1_A  TM=4.599E-01  e=4.007E+00  Bacillus amyloliquefaciens
  8fwe-assembly1_AM  TM=3.063E-01  e=2.526E+00  Agrobacterium phage Milano
  9c3c-assembly1_g  TM=2.229E-01  e=2.676E+00  Oryctolagus cuniculus

Foldseek 3Di:
DWWADDDDDDDDDDDDDDDDDDDDDDDDDDDDDDDDDDDDDDDDDDDPPPPPPPPVPPVVVVVCVVVVNDDPDFDPCVLQDPPHPDCVAWDWDQFPVRDTDIGGDHPDTRDDDCVVGDPPDDDPDDDDDDDDAAQDQAKIWPDFDADPVNQEGQWTWIWHDDPPQWIKIFTWHDPVVPDRYIDTPDIDTDHHRHRHD

Mean predicted aligned error: 15.73 Å

Radius of gyration: 25.95 Å; Cα contacts (8 Å, |Δi|>4): 243; chains: 1; bounding box: 64×66×56 Å